Protein AF-A0A3B0X4I8-F1 (afdb_monomer_lite)

Foldseek 3Di:
DVLVVLVVVVVVVVVVLVDPDPDPDQFWKWFWKKFKFAPNDTQDIQRGKIWTDDPNVQWIKIWGPDDDVPKTKIKTFQGKFDDPDDRPPQDKDKDKDKKKWWWWAAPNDIDIFIDDPRDCRCVVRVVSVIDTPDIGMDMDIFIDGRQKMKTFMFMDIHPDGGQTFIFIWGFPDDDPQKTWIWACDTPPPPDGADAGCDPDRHRMGIIMTIIIGGDPDPPPCVVVCVVVVVVVVVVVVVVVPPD

pLDDT: mean 75.87, std 17.48, range [32.34, 95.12]

Radius of gyration: 22.5 Å; chains: 1; bounding box: 46×52×75 Å

Sequence (243 aa):
MKKILLKNIILAFVLISGIEMANALPVSEFTGRFEFYEQGELLFTDTKVAGVFDIDNGQGFFESSVDFQGASWRADIAEMIQWTGVSGSGAIEEKRFSWNTETWLVNNVQFECRVSFELDGCVAYRDSGGELLSSEQSSYSFSLSEGQFAGGVFIDWGEYTDIPVLSAMQIISLEGNILTVGSIDTDFDGIPGTALLDAPFLGATWSFDGQQDFSVVPVPGAVWLFISGFAGLMLTGLKRKQT

Secondary structure (DSSP, 8-state):
-HHHHHHHHHHHHHHHTT----S----EEEEEEEEEEETTEEEEEEEEEEEEEETTTTEEEEEESS-BTTB-EEEEEEEEEE--S-TTS---EEEEEEEEEEEEEETTEEEEEEE-SS--TTHHHHHTTPEEEEEEEEEEEEEE-TTEEEEEEEEEETTEEEEEEEEEEEEEEEETTEEEEEE-BSSSSSSSBEE--STTSTT-EEEEEEEEE-------HHHHHHHHHHHHHHHHHHHTT--

Organism: NCBI:txid652676

Structure (mmCIF, N/CA/C/O backbone):
data_AF-A0A3B0X4I8-F1
#
_entry.id   AF-A0A3B0X4I8-F1
#
loop_
_atom_site.group_PDB
_atom_site.id
_atom_site.type_symbol
_atom_site.label_atom_id
_atom_site.label_alt_id
_atom_site.label_comp_id
_atom_site.label_asym_id
_atom_site.label_entity_id
_atom_site.label_seq_id
_atom_site.pdbx_PDB_ins_code
_atom_site.Cartn_x
_atom_site.Cartn_y
_atom_site.Cartn_z
_atom_site.occupancy
_atom_site.B_iso_or_equiv
_atom_site.auth_seq_id
_atom_site.auth_comp_id
_atom_site.auth_asym_id
_atom_site.auth_atom_id
_atom_site.pdbx_PDB_model_num
ATOM 1 N N . MET A 1 1 ? -20.907 7.106 25.308 1.00 42.22 1 MET A N 1
ATOM 2 C CA . MET A 1 1 ? -20.789 5.630 25.330 1.00 42.22 1 MET A CA 1
ATOM 3 C C . MET A 1 1 ? -19.837 5.057 24.269 1.00 42.22 1 MET A C 1
ATOM 5 O O . MET A 1 1 ? -19.149 4.113 24.610 1.00 42.22 1 MET A O 1
ATOM 9 N N . LYS A 1 2 ? -19.674 5.641 23.063 1.00 38.78 2 LYS A N 1
ATOM 10 C CA . LYS A 1 2 ? -18.720 5.150 22.031 1.00 38.78 2 LYS A CA 1
ATOM 11 C C . LYS A 1 2 ? -17.226 5.116 22.437 1.00 38.78 2 LYS A C 1
ATOM 13 O O . LYS A 1 2 ? -16.525 4.186 22.069 1.00 38.78 2 LYS A O 1
ATOM 18 N N . LYS A 1 3 ? -16.742 6.068 23.250 1.00 34.94 3 LYS A N 1
ATOM 19 C CA . LYS A 1 3 ? -15.315 6.156 23.652 1.00 34.94 3 LYS A CA 1
ATOM 20 C C . LYS A 1 3 ? -14.803 4.997 24.526 1.00 34.94 3 LYS A C 1
ATOM 22 O O . LYS A 1 3 ? -13.604 4.761 24.568 1.00 34.94 3 LYS A O 1
ATOM 27 N N . ILE A 1 4 ? -15.688 4.297 25.240 1.00 33.91 4 ILE A N 1
ATOM 28 C CA . ILE A 1 4 ? -15.294 3.171 26.109 1.00 33.91 4 ILE A CA 1
ATOM 29 C C . ILE A 1 4 ? -15.077 1.900 25.275 1.00 33.91 4 ILE A C 1
ATOM 31 O O . ILE A 1 4 ? -14.214 1.096 25.610 1.00 33.91 4 ILE A O 1
ATOM 35 N N . LEU A 1 5 ? -15.803 1.757 24.159 1.00 37.31 5 LEU A N 1
ATOM 36 C CA . LEU A 1 5 ? -15.647 0.625 23.247 1.00 37.31 5 LEU A CA 1
ATOM 37 C C . LEU A 1 5 ? -14.266 0.656 22.572 1.00 37.31 5 LEU A C 1
ATOM 39 O O . LEU A 1 5 ? -13.543 -0.326 22.646 1.00 37.31 5 LEU A O 1
ATOM 43 N N . LEU A 1 6 ? -13.851 1.805 22.022 1.00 41.22 6 LEU A N 1
ATOM 44 C CA . LEU A 1 6 ? -12.578 1.944 21.294 1.00 41.22 6 LEU A CA 1
ATOM 45 C C . LEU A 1 6 ? -11.344 1.661 22.174 1.00 41.22 6 LEU A C 1
ATOM 47 O O . LEU A 1 6 ? -10.408 0.999 21.733 1.00 41.22 6 LEU A O 1
ATOM 51 N N . LYS A 1 7 ? -11.382 2.074 23.452 1.00 38.09 7 LYS A N 1
ATOM 52 C CA . LYS A 1 7 ? -10.325 1.764 24.431 1.00 38.09 7 LYS A CA 1
ATOM 53 C C . LYS A 1 7 ? -10.151 0.268 24.668 1.00 38.09 7 LYS A C 1
ATOM 55 O O . LYS A 1 7 ? -9.021 -0.183 24.784 1.00 38.09 7 LYS A O 1
ATOM 60 N N . ASN A 1 8 ? -11.242 -0.492 24.735 1.00 35.47 8 ASN A N 1
ATOM 61 C CA . ASN A 1 8 ? -11.168 -1.936 24.957 1.00 35.47 8 ASN A CA 1
ATOM 62 C C . ASN A 1 8 ? -10.760 -2.700 23.690 1.00 35.47 8 ASN A C 1
ATOM 64 O O . ASN A 1 8 ? -10.171 -3.765 23.811 1.00 35.47 8 ASN A O 1
ATOM 68 N N . ILE A 1 9 ? -11.027 -2.151 22.502 1.00 46.03 9 ILE A N 1
ATOM 69 C CA . ILE A 1 9 ? -10.667 -2.750 21.208 1.00 46.03 9 ILE A CA 1
ATOM 70 C C . ILE A 1 9 ? -9.157 -2.653 20.968 1.00 46.03 9 ILE A C 1
ATOM 72 O O . ILE A 1 9 ? -8.519 -3.657 20.670 1.00 46.03 9 ILE A O 1
ATOM 76 N N . ILE A 1 10 ? -8.569 -1.474 21.194 1.00 43.28 10 ILE A N 1
ATOM 77 C CA . ILE A 1 10 ? -7.117 -1.274 21.069 1.00 43.28 10 ILE A CA 1
ATOM 78 C C . ILE A 1 10 ? -6.376 -2.004 22.199 1.00 43.28 10 ILE A C 1
ATOM 80 O O . ILE A 1 10 ? -5.351 -2.630 21.958 1.00 43.28 10 ILE A O 1
ATOM 84 N N . LEU A 1 11 ? -6.915 -2.000 23.427 1.00 35.00 11 LEU A N 1
ATOM 85 C CA . LEU A 1 11 ? -6.321 -2.757 24.533 1.00 35.00 11 LEU A CA 1
ATOM 86 C C . LEU A 1 11 ? -6.410 -4.274 24.303 1.00 35.00 11 LEU A C 1
ATOM 88 O O . LEU A 1 11 ? -5.499 -4.979 24.711 1.00 35.00 11 LEU A O 1
ATOM 92 N N . ALA A 1 12 ? -7.455 -4.777 23.636 1.00 40.12 12 ALA A N 1
ATOM 93 C CA . ALA A 1 12 ? -7.540 -6.177 23.223 1.00 40.12 12 ALA A CA 1
ATOM 94 C C . ALA A 1 12 ? -6.511 -6.511 22.134 1.00 40.12 12 ALA A C 1
ATOM 96 O O . ALA A 1 12 ? -5.841 -7.527 22.256 1.00 40.12 12 ALA A O 1
ATOM 97 N N . PHE A 1 13 ? -6.309 -5.633 21.147 1.00 42.47 13 PHE A N 1
ATOM 98 C CA . PHE A 1 13 ? -5.244 -5.778 20.145 1.00 42.47 13 PHE A CA 1
ATOM 99 C C . PHE A 1 13 ? -3.844 -5.829 20.785 1.00 42.47 13 PHE A C 1
ATOM 101 O O . PHE A 1 13 ? -3.053 -6.710 20.472 1.00 42.47 13 PHE A O 1
ATOM 108 N N . VAL A 1 14 ? -3.569 -4.954 21.760 1.00 39.09 14 VAL A N 1
ATOM 109 C CA . VAL A 1 14 ? -2.295 -4.931 22.511 1.00 39.09 14 VAL A CA 1
ATOM 110 C C . VAL A 1 14 ? -2.171 -6.096 23.511 1.00 39.09 14 VAL A C 1
ATOM 112 O O . VAL A 1 14 ? -1.068 -6.493 23.872 1.00 39.09 14 VAL A O 1
ATOM 115 N N . LEU A 1 15 ? -3.284 -6.658 23.993 1.00 32.72 15 LEU A N 1
ATOM 116 C CA . LEU A 1 15 ? -3.272 -7.820 24.891 1.00 32.72 15 LEU A CA 1
ATOM 117 C C . LEU A 1 15 ? -3.127 -9.148 24.139 1.00 32.72 15 LEU A C 1
ATOM 119 O O . LEU A 1 15 ? -2.598 -10.093 24.721 1.00 32.72 15 LEU A O 1
ATOM 123 N N . ILE A 1 16 ? -3.571 -9.231 22.882 1.00 40.88 16 ILE A N 1
ATOM 124 C CA . ILE A 1 16 ? -3.397 -10.421 22.038 1.00 40.88 16 ILE A CA 1
ATOM 125 C C . ILE A 1 16 ? -1.925 -10.570 21.628 1.00 40.88 16 ILE A C 1
ATOM 127 O O . ILE A 1 16 ? -1.384 -11.664 21.764 1.00 40.88 16 ILE A O 1
ATOM 131 N N . SER A 1 17 ? -1.240 -9.470 21.299 1.00 39.19 17 SER A N 1
ATOM 132 C CA . SER A 1 17 ? 0.200 -9.472 20.991 1.00 39.19 17 SER A CA 1
ATOM 133 C C . SER A 1 17 ? 1.111 -9.746 22.202 1.00 39.19 17 SER A C 1
ATOM 135 O O . SER A 1 17 ? 2.309 -9.973 22.054 1.00 39.19 17 SER A O 1
ATOM 137 N N . GLY A 1 18 ? 0.561 -9.753 23.425 1.00 32.34 18 GLY A N 1
ATOM 138 C CA . GLY A 1 18 ? 1.301 -9.985 24.672 1.00 32.34 18 GLY A CA 1
ATOM 139 C C . GLY A 1 18 ? 1.301 -11.429 25.186 1.00 32.34 18 GLY A C 1
ATOM 140 O O . GLY A 1 18 ? 1.894 -11.696 26.234 1.00 32.34 18 GLY A O 1
ATOM 141 N N . ILE A 1 19 ? 0.626 -12.363 24.509 1.00 40.66 19 ILE A N 1
ATOM 142 C CA . ILE A 1 19 ? 0.589 -13.774 24.912 1.00 40.66 19 ILE A CA 1
ATOM 143 C C . ILE A 1 19 ? 1.473 -14.565 23.949 1.00 40.66 19 ILE A C 1
ATOM 145 O O . ILE A 1 19 ? 0.996 -15.133 22.972 1.00 40.66 19 ILE A O 1
ATOM 149 N N . GLU A 1 20 ? 2.770 -14.637 24.260 1.00 38.00 20 GLU A N 1
ATOM 150 C CA . GLU A 1 20 ? 3.694 -15.611 23.668 1.00 38.00 20 GLU A CA 1
ATOM 151 C C . GLU A 1 20 ? 3.226 -17.034 24.019 1.00 38.00 20 GLU A C 1
ATOM 153 O O . GLU A 1 20 ? 3.674 -17.672 24.973 1.00 38.00 20 GLU A O 1
ATOM 158 N N . MET A 1 21 ? 2.272 -17.551 23.257 1.00 37.84 21 MET A N 1
ATOM 159 C CA . MET A 1 21 ? 1.953 -18.963 23.232 1.00 37.84 21 MET A CA 1
ATOM 160 C C . MET A 1 21 ? 2.054 -19.434 21.797 1.00 37.84 21 MET A C 1
ATOM 162 O O . MET A 1 21 ? 1.204 -19.118 20.975 1.00 37.84 21 MET A O 1
ATOM 166 N N . ALA A 1 22 ? 3.094 -20.227 21.537 1.00 37.19 22 ALA A N 1
ATOM 167 C CA . ALA A 1 22 ? 3.291 -20.988 20.315 1.00 37.19 22 ALA A CA 1
ATOM 168 C C . ALA A 1 22 ? 2.045 -21.835 20.000 1.00 37.19 22 ALA A C 1
ATOM 170 O O . ALA A 1 22 ? 1.903 -22.968 20.453 1.00 37.19 22 ALA A O 1
ATOM 171 N N . ASN A 1 23 ? 1.126 -21.257 19.243 1.00 39.44 23 ASN A N 1
ATOM 172 C CA . ASN A 1 23 ? 0.012 -21.892 18.565 1.00 39.44 23 ASN A CA 1
ATOM 173 C C . ASN A 1 23 ? -0.081 -21.188 17.215 1.00 39.44 23 ASN A C 1
ATOM 175 O O . ASN A 1 23 ? 0.196 -19.993 17.144 1.00 39.44 23 ASN A O 1
ATOM 179 N N . ALA A 1 24 ? -0.406 -21.935 16.159 1.00 40.78 24 ALA A N 1
ATOM 180 C CA . ALA A 1 24 ? -0.595 -21.384 14.822 1.00 40.78 24 ALA A CA 1
ATOM 181 C C . ALA A 1 24 ? -1.397 -20.080 14.916 1.00 40.78 24 ALA A C 1
ATOM 183 O O . ALA A 1 24 ? -2.508 -20.088 15.455 1.00 40.78 24 ALA A O 1
ATOM 184 N N . LEU A 1 25 ? -0.775 -18.979 14.482 1.00 45.31 25 LEU A N 1
ATOM 185 C CA . LEU A 1 25 ? -1.384 -17.657 14.512 1.00 45.31 25 LEU A CA 1
ATOM 186 C C . LEU A 1 25 ? -2.735 -17.757 13.796 1.00 45.31 25 LEU A C 1
ATOM 188 O O . LEU A 1 25 ? -2.813 -18.439 12.766 1.00 45.31 25 LEU A O 1
ATOM 192 N N . PRO A 1 26 ? -3.816 -17.179 14.347 1.00 51.41 26 PRO A N 1
ATOM 193 C CA . PRO A 1 26 ? -5.092 -17.169 13.658 1.00 51.41 26 PRO A CA 1
ATOM 194 C C . PRO A 1 26 ? -4.888 -16.421 12.342 1.00 51.41 26 PRO A C 1
ATOM 196 O O . PRO A 1 26 ? -4.774 -15.200 12.321 1.00 51.41 26 PRO A O 1
ATOM 199 N N . VAL A 1 27 ? -4.811 -17.176 11.246 1.00 54.03 27 VAL A N 1
ATOM 200 C CA . VAL A 1 27 ? -4.908 -16.651 9.887 1.00 54.03 27 VAL A CA 1
ATOM 201 C C . VAL A 1 27 ? -6.280 -16.000 9.820 1.00 54.03 27 VAL A C 1
ATOM 203 O O . VAL A 1 27 ? -7.306 -16.679 9.784 1.00 54.03 27 VAL A O 1
ATOM 206 N N . SER A 1 28 ? -6.295 -14.681 9.951 1.00 63.25 28 SER A N 1
ATOM 207 C CA . SER A 1 28 ? -7.517 -13.904 9.863 1.00 63.25 28 SER A CA 1
ATOM 208 C C . SER A 1 28 ? -7.794 -13.660 8.388 1.00 63.25 28 SER A C 1
ATOM 210 O O . SER A 1 28 ? -6.972 -13.076 7.680 1.00 63.25 28 SER A O 1
ATOM 212 N N . GLU A 1 29 ? -8.918 -14.188 7.913 1.00 70.19 29 GLU A N 1
ATOM 213 C CA . GLU A 1 29 ? -9.369 -13.918 6.557 1.00 70.19 29 GLU A CA 1
ATOM 214 C C . GLU A 1 29 ? -9.907 -12.492 6.524 1.00 70.19 29 GLU A C 1
ATOM 216 O O . GLU A 1 29 ? -10.826 -12.117 7.264 1.00 70.19 29 GLU A O 1
ATOM 221 N N . PHE A 1 30 ? -9.293 -11.685 5.671 1.00 74.44 30 PHE A N 1
ATOM 222 C CA . PHE A 1 30 ? -9.795 -10.373 5.337 1.00 74.44 30 PHE A CA 1
ATOM 223 C C . PHE A 1 30 ? -10.653 -10.490 4.081 1.00 74.44 30 PHE A C 1
ATOM 225 O O . PHE A 1 30 ? -10.233 -11.108 3.106 1.00 74.44 30 PHE A O 1
ATOM 232 N N . THR A 1 31 ? -11.835 -9.875 4.081 1.00 82.56 31 THR A N 1
ATOM 233 C CA . THR A 1 31 ? -12.655 -9.710 2.875 1.00 82.56 31 THR A CA 1
ATOM 234 C C . THR A 1 31 ? -12.984 -8.244 2.672 1.00 82.56 31 THR A C 1
ATOM 236 O O . THR A 1 31 ? -13.356 -7.545 3.614 1.00 82.56 31 THR A O 1
ATOM 239 N N . GLY A 1 32 ? -12.823 -7.755 1.449 1.00 83.75 32 GLY A N 1
ATOM 240 C CA . GLY A 1 32 ? -12.896 -6.327 1.191 1.00 83.75 32 GLY A CA 1
ATOM 241 C C . GLY A 1 32 ? -13.439 -5.949 -0.171 1.00 83.75 32 GLY A C 1
ATOM 242 O O . GLY A 1 32 ? -13.617 -6.768 -1.078 1.00 83.75 32 GLY A O 1
ATOM 243 N N . ARG A 1 33 ? -13.689 -4.649 -0.274 1.00 84.81 33 ARG A N 1
ATOM 244 C CA . ARG A 1 33 ? -13.907 -3.918 -1.504 1.00 84.81 33 ARG A CA 1
ATOM 245 C C . ARG A 1 33 ? -12.676 -3.061 -1.763 1.00 84.81 33 ARG A C 1
ATOM 247 O O . ARG A 1 33 ? -12.258 -2.287 -0.907 1.00 84.81 33 ARG A O 1
ATOM 254 N N . PHE A 1 34 ? -12.136 -3.198 -2.955 1.00 85.25 34 PHE A N 1
ATOM 255 C CA . PHE A 1 34 ? -11.069 -2.370 -3.474 1.00 85.25 34 PHE A CA 1
ATOM 256 C C . PHE A 1 34 ? -11.633 -1.443 -4.550 1.00 85.25 34 PHE A C 1
ATOM 258 O O . PHE A 1 34 ? -12.443 -1.871 -5.372 1.00 85.25 34 PHE A O 1
ATOM 265 N N . GLU A 1 35 ? -11.215 -0.182 -4.542 1.00 87.56 35 GLU A N 1
ATOM 266 C CA . GLU A 1 35 ? -11.603 0.824 -5.523 1.00 87.56 35 GLU A CA 1
ATOM 267 C C . GLU A 1 35 ? -10.374 1.543 -6.080 1.00 87.56 35 GLU A C 1
ATOM 269 O O . GLU A 1 35 ? -9.480 1.952 -5.336 1.00 87.56 35 GLU A O 1
ATOM 274 N N . PHE A 1 36 ? -10.360 1.715 -7.403 1.00 87.06 36 PHE A N 1
ATOM 275 C CA . PHE A 1 36 ? -9.335 2.465 -8.121 1.00 87.06 36 PHE A CA 1
ATOM 276 C C . PHE A 1 36 ? -9.953 3.723 -8.717 1.00 87.06 36 PHE A C 1
ATOM 278 O O . PHE A 1 36 ? -10.906 3.640 -9.504 1.00 87.06 36 PHE A O 1
ATOM 285 N N . TYR A 1 37 ? -9.381 4.868 -8.372 1.00 88.38 37 TYR A N 1
ATOM 286 C CA . TYR A 1 37 ? -9.793 6.161 -8.894 1.00 88.38 37 TYR A CA 1
ATOM 287 C C . TYR A 1 37 ? -8.700 6.738 -9.784 1.00 88.38 37 TYR A C 1
ATOM 289 O O . TYR A 1 37 ? -7.531 6.706 -9.422 1.00 88.38 37 TYR A O 1
ATOM 297 N N . GLU A 1 38 ? -9.070 7.330 -10.911 1.00 88.81 38 GLU A N 1
ATOM 298 C CA . GLU A 1 38 ? -8.156 8.114 -11.743 1.00 88.81 38 GLU A CA 1
ATOM 299 C C . GLU A 1 38 ? -8.816 9.459 -12.038 1.00 88.81 38 GLU A C 1
ATOM 301 O O . GLU A 1 38 ? -9.978 9.512 -12.438 1.00 88.81 38 GLU A O 1
ATOM 306 N N . GLN A 1 39 ? -8.099 10.561 -11.796 1.00 87.94 39 GLN A N 1
ATOM 307 C CA . GLN A 1 39 ? -8.617 11.923 -12.009 1.00 87.94 39 GLN A CA 1
ATOM 308 C C . GLN A 1 39 ? -9.952 12.208 -11.286 1.00 87.94 39 GLN A C 1
ATOM 310 O O . GLN A 1 39 ? -10.771 12.995 -11.759 1.00 87.94 39 GLN A O 1
ATOM 315 N N . GLY A 1 40 ? -10.175 11.578 -10.129 1.00 84.88 40 GLY A N 1
ATOM 316 C CA . GLY A 1 40 ? -11.407 11.735 -9.353 1.00 84.88 40 GLY A CA 1
ATOM 317 C C . GLY A 1 40 ? -12.579 10.863 -9.796 1.00 84.88 40 GLY A C 1
ATOM 318 O O . GLY A 1 40 ? -13.630 10.902 -9.158 1.00 84.88 40 GLY A O 1
ATOM 319 N N . GLU A 1 41 ? -12.422 10.056 -10.844 1.00 88.81 41 GLU A N 1
ATOM 320 C CA . GLU A 1 41 ? -13.452 9.129 -11.299 1.00 88.81 41 GLU A CA 1
ATOM 321 C C . GLU A 1 41 ? -13.146 7.704 -10.838 1.00 88.81 41 GLU A C 1
ATOM 323 O O . GLU A 1 41 ? -12.031 7.209 -10.992 1.00 88.81 41 GLU A O 1
ATOM 328 N N . LEU A 1 42 ? -14.158 7.031 -10.283 1.00 88.19 42 LEU A N 1
ATOM 329 C CA . LEU A 1 42 ? -14.084 5.609 -9.964 1.00 88.19 42 LEU A CA 1
ATOM 330 C C . LEU A 1 42 ? -14.017 4.814 -11.270 1.00 88.19 42 LEU A C 1
ATOM 332 O O . LEU A 1 42 ? -15.017 4.701 -11.983 1.00 88.19 42 LEU A O 1
ATOM 336 N N . LEU A 1 43 ? -12.855 4.240 -11.570 1.00 86.00 43 LEU A N 1
ATOM 337 C CA . LEU A 1 43 ? -12.666 3.421 -12.765 1.00 86.00 43 LEU A CA 1
ATOM 338 C C . LEU A 1 43 ? -12.944 1.944 -12.508 1.00 86.00 43 LEU A C 1
ATOM 340 O O . LEU A 1 43 ? -13.359 1.222 -13.416 1.00 86.00 43 LEU A O 1
ATOM 344 N N . PHE A 1 44 ? -12.696 1.484 -11.282 1.00 84.19 44 PHE A N 1
ATOM 345 C CA . PHE A 1 44 ? -12.766 0.072 -10.944 1.00 84.19 44 PHE A CA 1
ATOM 346 C C . PHE A 1 44 ? -13.230 -0.170 -9.525 1.00 84.19 44 PHE A C 1
ATOM 348 O O . PHE A 1 44 ? -12.875 0.560 -8.602 1.00 84.19 44 PHE A O 1
ATOM 355 N N . THR A 1 45 ? -13.929 -1.285 -9.356 1.00 85.19 45 THR A N 1
ATOM 356 C CA . THR A 1 45 ? -14.224 -1.841 -8.048 1.00 85.19 45 THR A CA 1
ATOM 357 C C . THR A 1 45 ? -14.052 -3.352 -8.091 1.00 85.19 45 THR A C 1
ATOM 359 O O . THR A 1 45 ? -14.752 -4.027 -8.849 1.00 85.19 45 THR A O 1
ATOM 362 N N . ASP A 1 46 ? -13.186 -3.889 -7.236 1.00 82.56 46 ASP A N 1
ATOM 363 C CA . ASP A 1 46 ? -13.179 -5.309 -6.901 1.00 82.56 46 ASP A CA 1
ATOM 364 C C . ASP A 1 46 ? -13.947 -5.504 -5.594 1.00 82.56 46 ASP A C 1
ATOM 366 O O . ASP A 1 46 ? -13.651 -4.882 -4.582 1.00 82.56 46 ASP A O 1
ATOM 370 N N . THR A 1 47 ? -14.961 -6.361 -5.606 1.00 81.94 47 THR A N 1
ATOM 371 C 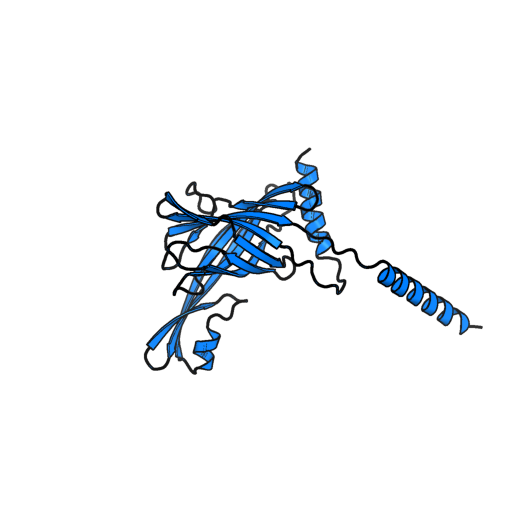CA . THR A 1 47 ? -15.789 -6.659 -4.420 1.00 81.94 47 THR A CA 1
ATOM 372 C C . THR A 1 47 ? -15.437 -7.997 -3.779 1.00 81.94 47 THR A C 1
ATOM 374 O O . THR A 1 47 ? -16.130 -8.451 -2.870 1.00 81.94 47 THR A O 1
ATOM 377 N N . LYS A 1 48 ? -14.400 -8.662 -4.289 1.00 79.06 48 LYS A N 1
ATOM 378 C CA . LYS A 1 48 ? -13.973 -9.995 -3.882 1.00 79.06 48 LYS A CA 1
ATOM 379 C C . LYS A 1 48 ? -12.467 -10.023 -3.651 1.00 79.06 48 LYS A C 1
ATOM 381 O O . LYS A 1 48 ? -11.779 -10.925 -4.136 1.00 79.06 48 LYS A O 1
ATOM 386 N N . VAL A 1 49 ? -11.985 -9.036 -2.906 1.00 80.44 49 VAL A N 1
ATOM 387 C CA . VAL A 1 49 ? -10.624 -9.055 -2.384 1.00 80.44 49 VAL A CA 1
ATOM 388 C C . VAL A 1 49 ? -10.622 -9.926 -1.147 1.00 80.44 49 VAL A C 1
ATOM 390 O O . VAL A 1 49 ? -11.398 -9.682 -0.219 1.00 80.44 49 VAL A O 1
ATOM 393 N N . ALA A 1 50 ? -9.771 -10.942 -1.151 1.00 81.25 50 ALA A N 1
ATOM 394 C CA . ALA A 1 50 ? -9.506 -11.767 0.010 1.00 81.25 50 ALA A CA 1
ATOM 395 C C . ALA A 1 50 ? -8.033 -11.630 0.386 1.00 81.25 50 ALA A C 1
ATOM 397 O O . ALA A 1 50 ? -7.184 -11.400 -0.468 1.00 81.25 50 ALA A O 1
ATOM 398 N N . GLY A 1 51 ? -7.710 -11.759 1.660 1.00 77.69 51 GLY A N 1
ATOM 399 C CA . GLY A 1 51 ? -6.324 -11.676 2.087 1.00 77.69 51 GLY A CA 1
ATOM 400 C C . GLY A 1 51 ? -6.087 -12.371 3.403 1.00 77.69 51 GLY A C 1
ATOM 401 O O . GLY A 1 51 ? -7.020 -12.663 4.156 1.00 77.69 51 GLY A O 1
ATOM 402 N N . VAL A 1 52 ? -4.813 -12.614 3.666 1.00 75.31 52 VAL A N 1
ATOM 403 C CA . VAL A 1 52 ? -4.334 -13.042 4.970 1.00 75.31 52 VAL A CA 1
ATOM 404 C C . VAL A 1 52 ? -3.532 -11.908 5.555 1.00 75.31 52 VAL A C 1
ATOM 406 O O . VAL A 1 52 ? -2.645 -11.363 4.899 1.00 75.31 52 VAL A O 1
ATOM 409 N N . PHE A 1 53 ? -3.823 -11.597 6.810 1.00 71.69 53 PHE A N 1
ATOM 410 C CA . PHE A 1 53 ? -3.121 -10.551 7.518 1.00 71.69 53 PHE A CA 1
ATOM 411 C C . PHE A 1 53 ? -2.620 -11.026 8.884 1.00 71.69 53 PHE A C 1
ATOM 413 O O . PHE A 1 53 ? -3.381 -11.578 9.685 1.00 71.69 53 PHE A O 1
ATOM 420 N N . ASP A 1 54 ? -1.330 -10.799 9.125 1.00 70.50 54 ASP A N 1
ATOM 421 C CA . ASP A 1 54 ? -0.625 -11.028 10.378 1.00 70.50 54 ASP A CA 1
ATOM 422 C C . ASP A 1 54 ? -0.199 -9.677 10.963 1.00 70.50 54 ASP A C 1
ATOM 424 O O . ASP A 1 54 ? 0.827 -9.094 10.610 1.00 70.50 54 ASP A O 1
ATOM 428 N N . ILE A 1 55 ? -1.035 -9.167 11.866 1.00 65.00 55 ILE A N 1
ATOM 429 C CA . ILE A 1 55 ? -0.824 -7.884 12.546 1.00 65.00 55 ILE A CA 1
ATOM 430 C C . ILE A 1 55 ? 0.446 -7.907 13.394 1.00 65.00 55 ILE A C 1
ATOM 432 O O . ILE A 1 55 ? 1.120 -6.884 13.501 1.00 65.00 55 ILE A O 1
ATOM 436 N N . ASP A 1 56 ? 0.747 -9.050 14.015 1.00 64.19 56 ASP A N 1
ATOM 437 C CA . ASP A 1 56 ? 1.830 -9.164 14.987 1.00 64.19 56 ASP A CA 1
ATOM 438 C C . ASP A 1 56 ? 3.188 -9.089 14.289 1.00 64.19 56 ASP A C 1
ATOM 440 O O . ASP A 1 56 ? 4.104 -8.431 14.783 1.00 64.19 56 ASP A O 1
ATOM 444 N N . ASN A 1 57 ? 3.293 -9.719 13.117 1.00 65.69 57 ASN A N 1
ATOM 445 C CA . ASN A 1 57 ? 4.500 -9.681 12.297 1.00 65.69 57 ASN A CA 1
ATOM 446 C C . ASN A 1 57 ? 4.495 -8.549 11.259 1.00 65.69 57 ASN A C 1
ATOM 448 O O . ASN A 1 57 ? 5.496 -8.367 10.579 1.00 65.69 57 ASN A O 1
ATOM 452 N N . GLY A 1 58 ? 3.401 -7.790 11.132 1.00 67.62 58 GLY A N 1
ATOM 453 C CA . GLY A 1 58 ? 3.283 -6.688 10.172 1.00 67.62 58 GLY A CA 1
ATOM 454 C C . GLY A 1 58 ? 3.262 -7.137 8.708 1.00 67.62 58 GLY A C 1
ATOM 455 O O . GLY A 1 58 ? 3.531 -6.329 7.825 1.00 67.62 58 GLY A O 1
ATOM 456 N N . GLN A 1 59 ? 2.936 -8.406 8.460 1.00 72.12 59 GLN A N 1
ATOM 457 C CA . GLN A 1 59 ? 3.029 -9.058 7.157 1.00 72.12 59 GLN A CA 1
ATOM 458 C C . GLN A 1 59 ? 1.675 -9.603 6.712 1.00 72.12 59 GLN A C 1
ATOM 460 O O . GLN A 1 59 ? 0.737 -9.774 7.491 1.00 72.12 59 GLN A O 1
ATOM 465 N N . GLY A 1 60 ? 1.566 -9.906 5.428 1.00 74.75 60 GLY A N 1
ATOM 466 C CA . GLY A 1 60 ? 0.370 -10.495 4.851 1.00 74.75 60 GLY A CA 1
ATOM 467 C C . GLY A 1 60 ? 0.309 -10.251 3.359 1.00 74.75 60 GLY A C 1
ATOM 468 O O . GLY A 1 60 ? 1.257 -9.756 2.753 1.00 74.75 60 GLY A O 1
ATOM 469 N N . PHE A 1 61 ? -0.818 -10.603 2.767 1.00 76.69 61 PHE A N 1
ATOM 470 C CA . PHE A 1 61 ? -1.066 -10.363 1.359 1.00 76.69 61 PHE A CA 1
ATOM 471 C C . PHE A 1 61 ? -2.563 -10.228 1.101 1.00 76.69 61 PHE A C 1
ATOM 473 O O . PHE A 1 61 ? -3.397 -10.792 1.816 1.00 76.69 61 PHE A O 1
ATOM 480 N N . PHE A 1 62 ? -2.885 -9.506 0.038 1.00 78.44 62 PHE A N 1
ATOM 481 C CA . PHE A 1 62 ? -4.207 -9.444 -0.555 1.00 78.44 62 PHE A CA 1
ATOM 482 C C . PHE A 1 62 ? -4.149 -10.039 -1.956 1.00 78.44 62 PHE A C 1
ATOM 484 O O . PHE A 1 62 ? -3.233 -9.775 -2.735 1.00 78.44 62 PHE A O 1
ATOM 491 N N . GLU A 1 63 ? -5.157 -10.830 -2.282 1.00 75.81 63 GLU A N 1
ATOM 492 C CA . GLU A 1 63 ? -5.364 -11.403 -3.598 1.00 75.81 63 GLU A CA 1
ATOM 493 C C . GLU A 1 63 ? -6.771 -11.062 -4.086 1.00 75.81 63 GLU A C 1
ATOM 495 O O . GLU A 1 63 ? -7.774 -11.119 -3.363 1.00 75.81 63 GLU A O 1
ATOM 500 N N . SER A 1 64 ? -6.833 -10.694 -5.356 1.00 69.62 64 SER A N 1
ATOM 501 C CA . SER A 1 64 ? -8.072 -10.470 -6.079 1.00 69.62 64 SER A CA 1
ATOM 502 C C . SER A 1 64 ? -8.559 -11.758 -6.737 1.00 69.62 64 SER A C 1
ATOM 504 O O . SER A 1 64 ? -7.768 -12.585 -7.189 1.00 69.62 64 SER A O 1
ATOM 506 N N . SER A 1 65 ? -9.883 -11.920 -6.832 1.00 58.62 65 SER A N 1
ATOM 507 C CA . SER A 1 65 ? -10.491 -13.004 -7.618 1.00 58.62 65 SER A CA 1
ATOM 508 C C . SER A 1 65 ? -10.952 -12.583 -9.019 1.00 58.62 65 SER A C 1
ATOM 510 O O . SER A 1 65 ? -11.444 -13.441 -9.759 1.00 58.62 65 SER A O 1
ATOM 512 N N . VAL A 1 66 ? -10.848 -11.297 -9.390 1.00 58.72 66 VAL A N 1
ATOM 513 C CA . VAL A 1 66 ? -11.258 -10.785 -10.710 1.00 58.72 66 VAL A CA 1
ATOM 514 C C . VAL A 1 66 ? -10.612 -9.445 -11.082 1.00 58.72 66 VAL A C 1
ATOM 516 O O . VAL A 1 66 ? -10.605 -8.481 -10.325 1.00 58.72 66 VAL A O 1
ATOM 519 N N . ASP A 1 67 ? -10.195 -9.398 -12.339 1.00 55.84 67 ASP A N 1
ATOM 520 C CA . ASP A 1 67 ? -9.336 -8.398 -12.956 1.00 55.84 67 ASP A CA 1
ATOM 521 C C . A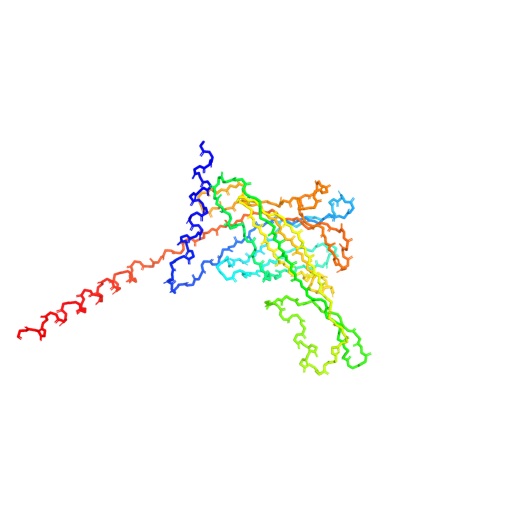SP A 1 67 ? -10.002 -7.057 -13.320 1.00 55.84 67 ASP A C 1
ATOM 523 O O . ASP A 1 67 ? -11.050 -7.020 -13.976 1.00 55.84 67 ASP A O 1
ATOM 527 N N . PHE A 1 68 ? -9.307 -5.943 -13.071 1.00 54.97 68 PHE A N 1
ATOM 528 C CA . PHE A 1 68 ? -9.491 -4.723 -13.865 1.00 54.97 68 PHE A CA 1
ATOM 529 C C . PHE A 1 68 ? -8.829 -4.911 -15.229 1.00 54.97 68 PHE A C 1
ATOM 531 O O . PHE A 1 68 ? -7.674 -5.318 -15.317 1.00 54.97 68 PHE A O 1
ATOM 538 N N . GLN A 1 69 ? -9.552 -4.611 -16.310 1.00 62.81 69 GLN A N 1
ATOM 539 C CA . GLN A 1 69 ? -9.061 -4.748 -17.692 1.00 62.81 69 GLN A CA 1
ATOM 540 C C . GLN A 1 69 ? -8.525 -6.147 -18.081 1.00 62.81 69 GLN A C 1
ATOM 542 O O . GLN A 1 69 ? -7.874 -6.282 -19.114 1.00 62.81 69 GLN A O 1
ATOM 547 N N . GLY A 1 70 ? -8.831 -7.203 -17.320 1.00 64.88 70 GLY A N 1
ATOM 548 C CA . GLY A 1 70 ? -8.326 -8.554 -17.601 1.00 64.88 70 GLY A CA 1
ATOM 549 C C . GLY A 1 70 ? -6.885 -8.815 -17.137 1.00 64.88 70 GLY A C 1
ATOM 550 O O . GLY A 1 70 ? -6.253 -9.723 -17.675 1.00 64.88 70 GLY A O 1
ATOM 551 N N . ALA A 1 71 ? -6.366 -8.021 -16.190 1.00 67.38 71 ALA A N 1
ATOM 552 C CA . ALA A 1 71 ? -5.177 -8.346 -15.407 1.00 67.38 71 ALA A CA 1
ATOM 553 C C . ALA A 1 71 ? -5.502 -8.620 -13.926 1.00 67.38 71 ALA A C 1
ATOM 555 O O . ALA A 1 71 ? -6.147 -7.804 -13.259 1.00 67.38 71 ALA A O 1
ATOM 556 N N . SER A 1 72 ? -5.024 -9.756 -13.416 1.00 74.50 72 SER A N 1
ATOM 557 C CA . SER A 1 72 ? -5.086 -10.086 -11.992 1.00 74.50 72 SER A CA 1
ATOM 558 C C . SER A 1 72 ? -4.101 -9.226 -11.233 1.00 74.50 72 SER A C 1
ATOM 560 O O . SER A 1 72 ? -3.007 -8.959 -11.742 1.00 74.50 72 SER A O 1
ATOM 562 N N . TRP A 1 73 ? -4.462 -8.851 -10.011 1.00 81.75 73 TRP A N 1
ATOM 563 C CA . TRP A 1 73 ? -3.534 -8.195 -9.109 1.00 81.75 73 TRP A CA 1
ATOM 564 C C . TRP A 1 73 ? -3.353 -8.984 -7.819 1.00 81.75 73 TRP A C 1
ATOM 566 O O . TRP A 1 73 ? -4.274 -9.633 -7.311 1.00 81.75 73 TRP A O 1
ATOM 576 N N . ARG A 1 74 ? -2.133 -8.914 -7.305 1.00 83.25 74 ARG A N 1
ATOM 577 C CA . ARG A 1 74 ? -1.746 -9.414 -5.991 1.00 83.25 74 ARG A CA 1
ATOM 578 C C . ARG A 1 74 ? -1.017 -8.294 -5.282 1.00 83.25 74 ARG A C 1
ATOM 580 O O . ARG A 1 74 ? -0.323 -7.519 -5.926 1.00 83.25 74 ARG A O 1
ATOM 587 N N . ALA A 1 75 ? -1.199 -8.189 -3.978 1.00 83.38 75 ALA A N 1
ATOM 588 C CA . ALA A 1 75 ? -0.520 -7.175 -3.206 1.00 83.38 75 ALA A CA 1
ATOM 589 C C . ALA A 1 75 ? 0.101 -7.789 -1.956 1.00 83.38 75 ALA A C 1
ATOM 591 O O . ALA A 1 75 ? -0.599 -8.401 -1.150 1.00 83.38 75 ALA A O 1
ATOM 592 N N . ASP A 1 76 ? 1.408 -7.628 -1.801 1.00 82.62 76 ASP A N 1
ATOM 593 C CA . ASP A 1 76 ? 2.144 -8.088 -0.632 1.00 82.62 76 ASP A CA 1
ATOM 594 C C . ASP A 1 76 ? 2.270 -6.932 0.369 1.00 82.62 76 ASP A C 1
ATOM 596 O O . ASP A 1 76 ? 2.654 -5.811 0.022 1.00 82.62 76 ASP A O 1
ATOM 600 N N . ILE A 1 77 ? 1.911 -7.186 1.626 1.00 81.19 77 ILE A N 1
ATOM 601 C CA . ILE A 1 77 ? 2.026 -6.197 2.699 1.00 81.19 77 ILE A CA 1
ATOM 602 C C . ILE A 1 77 ? 3.487 -6.163 3.137 1.00 81.19 77 ILE A C 1
ATOM 604 O O . ILE A 1 77 ? 4.004 -7.148 3.662 1.00 81.19 77 ILE A O 1
ATOM 608 N N . ALA A 1 78 ? 4.137 -5.023 2.920 1.00 82.44 78 ALA A N 1
ATOM 609 C CA . ALA A 1 78 ? 5.516 -4.789 3.327 1.00 82.44 78 ALA A CA 1
ATOM 610 C C . ALA A 1 78 ? 5.642 -4.317 4.772 1.00 82.44 78 ALA A C 1
ATOM 612 O O . ALA A 1 78 ? 6.633 -4.623 5.421 1.00 82.44 78 ALA A O 1
ATOM 613 N N . GLU A 1 79 ? 4.702 -3.501 5.245 1.00 84.44 79 GLU A N 1
ATOM 614 C CA . GLU A 1 79 ? 4.764 -2.952 6.597 1.00 84.44 79 GLU A CA 1
ATOM 615 C C . GLU A 1 79 ? 3.378 -2.533 7.074 1.00 84.44 79 GLU A C 1
ATOM 617 O O . GLU A 1 79 ? 2.574 -1.988 6.314 1.00 84.44 79 GLU A O 1
ATOM 622 N N . MET A 1 80 ? 3.133 -2.696 8.372 1.00 82.94 80 MET A N 1
ATOM 623 C CA . MET A 1 80 ? 1.971 -2.134 9.047 1.00 82.94 80 MET A CA 1
ATOM 624 C C . MET A 1 80 ? 2.358 -0.987 9.962 1.00 82.94 80 MET A C 1
ATOM 626 O O . MET A 1 80 ? 3.167 -1.117 10.877 1.00 82.94 80 MET A O 1
ATOM 630 N N . ILE A 1 81 ? 1.693 0.140 9.758 1.00 86.25 81 ILE A N 1
ATOM 631 C CA . ILE A 1 81 ? 1.992 1.394 10.422 1.00 86.25 81 ILE A CA 1
ATOM 632 C C . ILE A 1 81 ? 0.786 1.785 11.268 1.00 86.25 81 ILE A C 1
ATOM 634 O O . ILE A 1 81 ? -0.247 2.218 10.765 1.00 86.25 81 ILE A O 1
ATOM 638 N N . GLN A 1 82 ? 0.909 1.643 12.582 1.00 85.06 82 GLN A N 1
ATOM 639 C CA . GLN A 1 82 ? -0.164 1.949 13.529 1.00 85.06 82 GLN A CA 1
ATOM 640 C C . GLN A 1 82 ? 0.020 3.308 14.213 1.00 85.06 82 GLN A C 1
ATOM 642 O O . GLN A 1 82 ? 1.144 3.789 14.416 1.00 85.06 82 GLN A O 1
ATOM 647 N N . TRP A 1 83 ? -1.095 3.914 14.624 1.00 84.19 83 TRP A N 1
ATOM 648 C CA . TRP A 1 83 ? -1.077 5.027 15.567 1.00 84.19 83 TRP A CA 1
ATOM 649 C C . TRP A 1 83 ? -0.689 4.537 16.966 1.00 84.19 83 TRP A C 1
ATOM 651 O O . TRP A 1 83 ? -1.307 3.623 17.511 1.00 84.19 83 TRP A O 1
ATOM 661 N N . THR A 1 84 ? 0.317 5.168 17.567 1.00 82.25 84 THR A N 1
ATOM 662 C CA . THR A 1 84 ? 0.896 4.774 18.864 1.00 82.25 84 THR A CA 1
ATOM 663 C C . THR A 1 84 ? 0.579 5.753 19.996 1.00 82.25 84 THR A C 1
ATOM 665 O O . THR A 1 84 ? 1.122 5.641 21.098 1.00 82.25 84 THR A O 1
ATOM 668 N N . GLY A 1 85 ? -0.303 6.719 19.741 1.00 76.12 85 GLY A N 1
ATOM 669 C CA . GLY A 1 85 ? -0.586 7.799 20.671 1.00 76.12 85 GLY A CA 1
ATOM 670 C C . GLY A 1 85 ? -1.419 7.367 21.881 1.00 76.12 85 GLY A C 1
ATOM 671 O O . GLY A 1 85 ? -1.901 6.242 22.020 1.00 76.12 85 GLY A O 1
ATOM 672 N N . VAL A 1 86 ? -1.622 8.308 22.805 1.00 77.81 86 VAL A N 1
ATOM 673 C CA . VAL A 1 86 ? -2.427 8.056 24.008 1.00 77.81 86 VAL A CA 1
ATOM 674 C C . VAL A 1 86 ? -3.911 8.207 23.685 1.00 77.81 86 VAL A C 1
ATOM 676 O O . VAL A 1 86 ? -4.363 9.299 23.335 1.00 77.81 86 VAL A O 1
ATOM 679 N N . SER A 1 87 ? -4.691 7.136 23.850 1.00 77.69 87 SER A N 1
ATOM 680 C CA . SER A 1 87 ? -6.144 7.143 23.607 1.00 77.69 87 SER A CA 1
ATOM 681 C C . SER A 1 87 ? -6.861 8.298 24.321 1.00 77.69 87 SER A C 1
ATOM 683 O O . SER A 1 87 ? -6.723 8.499 25.535 1.00 77.69 87 SER A O 1
ATOM 685 N N . GLY A 1 88 ? -7.665 9.048 23.565 1.00 77.19 88 GLY A N 1
ATOM 686 C CA . GLY A 1 88 ? -8.424 10.208 24.017 1.00 77.19 88 GLY A CA 1
ATOM 687 C C . GLY A 1 88 ? -7.641 11.522 24.073 1.00 77.19 88 GLY A C 1
ATOM 688 O O . GLY A 1 88 ? -8.234 12.533 24.448 1.00 77.19 88 GLY A O 1
ATOM 689 N N . SER A 1 89 ? -6.354 11.530 23.710 1.00 82.25 89 SER A N 1
ATOM 690 C CA . SER A 1 89 ? -5.529 12.749 23.673 1.00 82.25 89 SER A CA 1
ATOM 691 C C . SER A 1 89 ? -5.854 13.673 22.498 1.00 82.25 89 SER A C 1
ATOM 693 O O . SER A 1 89 ? -5.581 14.867 22.579 1.00 82.25 89 SER A O 1
ATOM 695 N N . GLY A 1 90 ? -6.424 13.131 21.416 1.00 84.44 90 GLY A N 1
ATOM 696 C CA . GLY A 1 90 ? -6.538 13.844 20.141 1.00 84.44 90 GLY A CA 1
ATOM 697 C C . GLY A 1 90 ? -5.193 14.038 19.433 1.00 84.44 90 GLY A C 1
ATOM 698 O O . GLY A 1 90 ? -5.111 14.864 18.531 1.00 84.44 90 GLY A O 1
ATOM 699 N N . ALA A 1 91 ? -4.144 13.321 19.854 1.00 86.12 91 ALA A N 1
ATOM 700 C CA . ALA A 1 91 ? -2.842 13.381 19.210 1.00 86.12 91 ALA A CA 1
ATOM 701 C C . ALA A 1 91 ? -2.910 12.820 17.786 1.00 86.12 91 ALA A C 1
ATOM 703 O O . ALA A 1 91 ? -3.465 11.744 17.554 1.00 86.12 91 ALA A O 1
ATOM 704 N N . ILE A 1 92 ? -2.288 13.552 16.872 1.00 89.94 92 ILE A N 1
ATOM 705 C CA . ILE A 1 92 ? -2.026 13.141 15.499 1.00 89.94 92 ILE A CA 1
ATOM 706 C C . ILE A 1 92 ? -0.537 12.811 15.426 1.00 89.94 92 ILE A C 1
ATOM 708 O O . ILE A 1 92 ? 0.286 13.565 15.950 1.00 89.94 92 ILE A O 1
ATOM 712 N N . GLU A 1 93 ? -0.197 11.681 14.824 1.00 91.25 93 GLU A N 1
ATOM 713 C CA . GLU A 1 93 ? 1.183 11.253 14.626 1.00 91.25 93 GLU A CA 1
ATOM 714 C C . GLU A 1 93 ? 1.538 11.295 13.147 1.00 91.25 93 GLU A C 1
ATOM 716 O O . GLU A 1 93 ? 0.868 10.663 12.331 1.00 91.25 93 GLU A O 1
ATOM 721 N N . GLU A 1 94 ? 2.626 11.988 12.821 1.00 93.81 94 GLU A N 1
ATOM 722 C CA . GLU A 1 94 ? 3.238 11.890 11.502 1.00 93.81 94 GLU A CA 1
ATOM 723 C C . GLU A 1 94 ? 3.924 10.531 11.346 1.00 93.81 94 GLU A C 1
ATOM 725 O O . GLU A 1 94 ? 4.638 10.053 12.234 1.00 93.81 94 GLU A O 1
ATOM 730 N N . LYS A 1 95 ? 3.689 9.905 10.199 1.00 93.12 95 LYS A N 1
ATOM 731 C CA . LYS A 1 95 ? 4.198 8.594 9.818 1.00 93.12 95 LYS A CA 1
ATOM 732 C C . LYS A 1 95 ? 4.772 8.658 8.413 1.00 93.12 95 LYS A C 1
ATOM 734 O O . LYS A 1 95 ? 4.537 9.608 7.660 1.00 93.12 95 LYS A O 1
ATOM 739 N N . ARG A 1 96 ? 5.543 7.630 8.068 1.00 92.50 96 ARG A N 1
ATOM 740 C CA . ARG A 1 96 ? 6.160 7.513 6.756 1.00 92.50 96 ARG A CA 1
ATOM 741 C C . ARG A 1 96 ? 6.177 6.066 6.294 1.00 92.50 96 ARG A C 1
ATOM 743 O O . ARG A 1 96 ? 6.549 5.201 7.072 1.00 92.50 96 ARG A O 1
ATOM 750 N N . PHE A 1 97 ? 5.847 5.851 5.027 1.00 90.94 97 PHE A N 1
ATOM 751 C CA . PHE A 1 97 ? 6.100 4.606 4.303 1.00 90.94 97 PHE A CA 1
ATOM 752 C C . PHE A 1 97 ? 7.134 4.914 3.219 1.00 90.94 97 PHE A C 1
ATOM 754 O O . PHE A 1 97 ? 6.938 5.860 2.459 1.00 90.94 97 PHE A O 1
ATOM 761 N N . SER A 1 98 ? 8.261 4.200 3.199 1.00 91.19 98 SER A N 1
ATOM 762 C CA . SER A 1 98 ? 9.387 4.493 2.297 1.00 91.19 98 SER A CA 1
ATOM 763 C C . SER A 1 98 ? 9.812 3.258 1.518 1.00 91.19 98 SER A C 1
ATOM 765 O O . SER A 1 98 ? 9.762 2.146 2.036 1.00 91.19 98 SER A O 1
ATOM 767 N N . TRP A 1 99 ? 10.298 3.478 0.305 1.00 91.00 99 TRP A N 1
ATOM 768 C CA . TRP A 1 99 ? 10.870 2.451 -0.558 1.00 91.00 99 TRP A CA 1
ATOM 769 C C . TRP A 1 99 ? 12.044 3.038 -1.336 1.00 91.00 99 TRP A C 1
ATOM 771 O O . TRP A 1 99 ? 12.167 4.260 -1.462 1.00 91.00 99 TRP A O 1
ATOM 781 N N . ASN A 1 100 ? 12.904 2.171 -1.861 1.00 90.19 100 ASN A N 1
ATOM 782 C CA . ASN A 1 100 ? 13.878 2.573 -2.866 1.00 90.19 100 ASN A CA 1
ATOM 783 C C . ASN A 1 100 ? 13.472 1.999 -4.220 1.00 90.19 100 ASN A C 1
ATOM 785 O O . ASN A 1 100 ? 13.044 0.848 -4.308 1.00 90.19 100 ASN A O 1
ATOM 789 N N . THR A 1 101 ? 13.654 2.794 -5.264 1.00 90.19 101 THR A N 1
ATOM 790 C CA . THR A 1 101 ? 13.639 2.335 -6.648 1.00 90.19 101 THR A CA 1
ATOM 791 C C . THR A 1 101 ? 15.082 2.115 -7.068 1.00 90.19 101 THR A C 1
ATOM 793 O O . THR A 1 101 ? 15.893 3.044 -7.054 1.00 90.19 101 THR A O 1
ATOM 796 N N . GLU A 1 102 ? 15.420 0.877 -7.405 1.00 90.81 102 GLU A N 1
ATOM 797 C CA . GLU A 1 102 ? 16.748 0.499 -7.869 1.00 90.81 102 GLU A CA 1
ATOM 798 C C . GLU A 1 102 ? 16.728 0.226 -9.369 1.00 90.81 102 GLU A C 1
ATOM 800 O O . GLU A 1 102 ? 15.861 -0.488 -9.875 1.00 90.81 102 GLU A O 1
ATOM 805 N N . THR A 1 103 ? 17.717 0.763 -10.081 1.00 91.88 103 THR A N 1
ATOM 806 C CA . THR A 1 103 ? 17.926 0.475 -11.501 1.00 91.88 103 THR A CA 1
ATOM 807 C C . THR A 1 103 ? 19.125 -0.447 -11.661 1.00 91.88 103 THR A C 1
ATOM 809 O O . THR A 1 103 ? 20.241 -0.106 -11.269 1.00 91.88 103 THR A O 1
ATOM 812 N N . TRP A 1 104 ? 18.910 -1.599 -12.287 1.00 92.75 104 TRP A N 1
ATOM 813 C CA . TRP A 1 104 ? 19.905 -2.647 -12.492 1.00 92.75 104 TRP A CA 1
ATOM 814 C C . TRP A 1 104 ? 20.204 -2.846 -13.978 1.00 92.75 104 TRP A C 1
ATOM 816 O O . TRP A 1 104 ? 19.307 -2.802 -14.815 1.00 92.75 104 TRP A O 1
ATOM 826 N N . LEU A 1 105 ? 21.464 -3.118 -14.314 1.00 94.62 105 LEU A N 1
ATOM 827 C CA . LEU A 1 105 ? 21.901 -3.533 -15.643 1.00 94.62 105 LEU A CA 1
ATOM 828 C C . LEU A 1 105 ? 22.194 -5.034 -15.644 1.00 94.62 105 LEU A C 1
ATOM 830 O O . LEU A 1 105 ? 23.157 -5.487 -15.028 1.00 94.62 105 LEU A O 1
ATOM 834 N N . VAL A 1 106 ? 21.403 -5.808 -16.386 1.00 93.81 106 VAL A N 1
ATOM 835 C CA . VAL A 1 106 ? 21.602 -7.254 -16.562 1.00 93.81 106 VAL A CA 1
ATOM 836 C C . VAL A 1 106 ? 21.706 -7.552 -18.051 1.00 93.81 106 VAL A C 1
ATOM 838 O O . VAL A 1 106 ? 20.798 -7.248 -18.819 1.00 93.81 106 VAL A O 1
ATOM 841 N N . ASN A 1 107 ? 22.823 -8.140 -18.491 1.00 93.69 107 ASN A N 1
ATOM 842 C CA . ASN A 1 107 ? 23.064 -8.477 -19.903 1.00 93.69 107 ASN A CA 1
ATOM 843 C C . ASN A 1 107 ? 22.833 -7.299 -20.882 1.00 93.69 107 ASN A C 1
ATOM 845 O O . ASN A 1 107 ? 22.296 -7.492 -21.971 1.00 93.69 107 ASN A O 1
ATOM 849 N N . ASN A 1 108 ? 23.255 -6.083 -20.506 1.00 92.44 108 ASN A N 1
ATOM 850 C CA . ASN A 1 108 ? 23.037 -4.824 -21.243 1.00 92.44 108 ASN A CA 1
ATOM 851 C C . ASN A 1 108 ? 21.569 -4.361 -21.363 1.00 92.44 108 ASN A C 1
ATOM 853 O O . ASN A 1 108 ? 21.269 -3.509 -22.199 1.00 92.44 108 ASN A O 1
ATOM 857 N N . VAL A 1 109 ? 20.662 -4.889 -20.540 1.00 92.69 109 VAL A N 1
ATOM 858 C CA . VAL A 1 109 ? 19.270 -4.431 -20.430 1.00 92.69 109 VAL A CA 1
ATOM 859 C C . VAL A 1 109 ? 19.064 -3.809 -19.052 1.00 92.69 109 VAL A C 1
ATOM 861 O O . VAL A 1 109 ? 19.543 -4.352 -18.056 1.00 92.69 109 VAL A O 1
ATOM 864 N N . GLN A 1 110 ? 18.398 -2.654 -19.008 1.00 92.50 110 GLN A N 1
ATOM 865 C CA . GLN A 1 110 ? 18.059 -1.977 -17.758 1.00 92.50 110 GLN A CA 1
ATOM 866 C C . GLN A 1 110 ? 16.725 -2.486 -17.217 1.00 92.50 110 GLN A C 1
ATOM 868 O O . GLN A 1 110 ? 15.761 -2.622 -17.970 1.00 92.50 110 GLN A O 1
ATOM 873 N N . PHE A 1 111 ? 16.694 -2.735 -15.915 1.00 88.25 111 PHE A N 1
ATOM 874 C CA . PHE A 1 111 ? 15.522 -3.150 -15.160 1.00 88.25 111 PHE A CA 1
ATOM 875 C C . PHE A 1 111 ? 15.347 -2.223 -13.966 1.00 88.25 111 PHE A C 1
ATOM 877 O O . PHE A 1 111 ? 16.332 -1.805 -13.361 1.00 88.25 111 PHE A O 1
ATOM 884 N N . GLU A 1 112 ? 14.101 -1.930 -13.621 1.00 88.12 112 GLU A N 1
ATOM 885 C CA . GLU A 1 112 ? 13.751 -1.219 -12.396 1.00 88.12 112 GLU A CA 1
ATOM 886 C C . GLU A 1 112 ? 13.013 -2.173 -11.464 1.00 88.12 112 GLU A C 1
ATOM 888 O O . GLU A 1 112 ? 12.133 -2.916 -11.899 1.00 88.12 112 GLU A O 1
ATOM 893 N N . CYS A 1 113 ? 13.373 -2.152 -10.188 1.00 86.06 113 CYS A N 1
ATOM 894 C CA . CYS A 1 113 ? 12.681 -2.884 -9.134 1.00 86.06 113 CYS A CA 1
ATOM 895 C C . CYS A 1 113 ? 12.546 -1.997 -7.901 1.00 86.06 113 CYS A C 1
ATOM 897 O O . CYS A 1 113 ? 13.352 -1.087 -7.680 1.00 86.06 113 CYS A O 1
ATOM 899 N N . ARG A 1 114 ? 11.499 -2.240 -7.112 1.00 85.56 114 ARG A N 1
ATOM 900 C CA . ARG A 1 114 ? 11.278 -1.532 -5.855 1.00 85.56 114 ARG A CA 1
ATOM 901 C C . ARG A 1 114 ? 11.632 -2.453 -4.696 1.00 85.56 114 ARG A C 1
ATOM 903 O O . ARG A 1 114 ? 11.367 -3.649 -4.734 1.00 85.56 114 ARG A O 1
ATOM 910 N N . VAL A 1 115 ? 12.237 -1.879 -3.666 1.00 80.38 115 VAL A N 1
ATOM 911 C CA . VAL A 1 115 ? 12.600 -2.583 -2.434 1.00 80.38 115 VAL A CA 1
ATOM 912 C C . VAL A 1 115 ? 12.142 -1.778 -1.229 1.00 80.38 115 VAL A C 1
ATOM 914 O O . VAL A 1 115 ? 12.389 -0.572 -1.123 1.00 80.38 115 VAL A O 1
ATOM 917 N N . SER A 1 116 ? 11.487 -2.463 -0.298 1.00 78.44 116 SER A N 1
ATOM 918 C CA . SER A 1 116 ? 11.318 -2.004 1.079 1.00 78.44 116 SER A CA 1
ATOM 919 C C . SER A 1 116 ? 12.256 -2.802 1.982 1.00 78.44 116 SER A C 1
ATOM 921 O O . SER A 1 116 ? 12.890 -3.761 1.547 1.00 78.44 116 SER A O 1
ATOM 923 N N . PHE A 1 117 ? 12.373 -2.413 3.252 1.00 57.12 117 PHE A N 1
ATOM 924 C CA . PHE A 1 117 ? 13.251 -3.115 4.193 1.00 57.12 117 PHE A CA 1
ATOM 925 C C . PHE A 1 117 ? 12.877 -4.603 4.379 1.00 57.12 117 PHE A C 1
ATOM 927 O O . PHE A 1 117 ? 13.730 -5.385 4.796 1.00 57.12 117 PHE A O 1
ATOM 934 N N . GLU A 1 118 ? 11.642 -4.999 4.041 1.00 58.28 118 GLU A N 1
ATOM 935 C CA . GLU A 1 118 ? 11.121 -6.358 4.251 1.00 58.28 118 GLU A CA 1
ATOM 936 C C . GLU A 1 118 ? 10.867 -7.160 2.964 1.00 58.28 118 GLU A C 1
ATOM 938 O O . GLU A 1 118 ? 10.847 -8.391 3.017 1.00 58.28 118 GLU A O 1
ATOM 943 N N . LEU A 1 119 ? 10.728 -6.503 1.806 1.00 64.75 119 LEU A N 1
ATOM 944 C CA . LEU A 1 119 ? 10.521 -7.169 0.516 1.00 64.75 119 LEU A CA 1
ATOM 945 C C . LEU A 1 119 ? 11.758 -7.014 -0.376 1.00 64.75 119 LEU A C 1
ATOM 947 O O . LEU A 1 119 ? 12.121 -5.909 -0.779 1.00 64.75 119 LEU A O 1
ATOM 951 N N . ASP A 1 120 ? 12.401 -8.140 -0.702 1.00 63.50 120 ASP A N 1
ATOM 952 C CA . ASP A 1 120 ? 13.570 -8.189 -1.589 1.00 63.50 120 ASP A CA 1
ATOM 953 C C . ASP A 1 120 ? 13.115 -8.351 -3.055 1.00 63.50 120 ASP A C 1
ATOM 955 O O . ASP A 1 120 ? 13.276 -9.402 -3.675 1.00 63.50 120 ASP A O 1
ATOM 959 N N . GLY A 1 121 ? 12.505 -7.302 -3.619 1.00 68.00 121 GLY A N 1
ATOM 960 C CA . GLY A 1 121 ? 12.053 -7.287 -5.022 1.00 68.00 121 GLY A CA 1
ATOM 961 C C . GLY A 1 121 ? 13.202 -7.360 -6.042 1.00 68.00 121 GLY A C 1
ATOM 962 O O . GLY A 1 121 ? 13.003 -7.696 -7.209 1.00 68.00 121 GLY A O 1
ATOM 963 N N . CYS A 1 122 ? 14.442 -7.101 -5.611 1.00 78.38 122 CYS A N 1
ATOM 964 C CA . CYS A 1 122 ? 15.609 -7.020 -6.489 1.00 78.38 122 CYS A CA 1
ATOM 965 C C . CYS A 1 122 ? 16.546 -8.248 -6.428 1.00 78.38 122 CYS A C 1
ATOM 967 O O . CYS A 1 122 ? 17.551 -8.263 -7.151 1.00 78.38 122 CYS A O 1
ATOM 969 N N . VAL A 1 123 ? 16.239 -9.296 -5.632 1.00 81.62 123 VAL A N 1
ATOM 970 C CA . VAL A 1 123 ? 17.094 -10.505 -5.475 1.00 81.62 123 VAL A CA 1
ATOM 971 C C . VAL A 1 123 ? 17.543 -11.051 -6.821 1.00 81.62 123 VAL A C 1
ATOM 973 O O . VAL A 1 123 ? 18.724 -11.318 -7.022 1.00 81.62 123 VAL A O 1
ATOM 976 N N . ALA A 1 124 ? 16.597 -11.232 -7.745 1.00 81.88 124 ALA A N 1
ATOM 977 C CA . ALA A 1 124 ? 16.852 -11.931 -8.996 1.00 81.88 124 ALA A CA 1
ATOM 978 C C . ALA A 1 124 ? 17.917 -11.217 -9.843 1.00 81.88 124 ALA A C 1
ATOM 980 O O . ALA A 1 124 ? 18.778 -11.869 -10.436 1.00 81.88 124 ALA A O 1
ATOM 981 N N . TYR A 1 125 ? 17.905 -9.882 -9.859 1.00 84.44 125 TYR A N 1
ATOM 982 C CA . TYR A 1 125 ? 18.877 -9.088 -10.607 1.00 84.44 125 TYR A CA 1
ATOM 983 C C . TYR A 1 125 ? 20.255 -9.134 -9.950 1.00 84.44 125 TYR A C 1
ATOM 985 O O . TYR A 1 125 ? 21.245 -9.409 -10.634 1.00 84.44 125 TYR A O 1
ATOM 993 N N . ARG A 1 126 ? 20.313 -8.978 -8.623 1.00 83.75 126 ARG A N 1
ATOM 994 C CA . ARG A 1 126 ? 21.545 -9.119 -7.837 1.00 83.75 126 ARG A CA 1
ATOM 995 C C . ARG A 1 126 ? 22.192 -10.491 -8.044 1.00 83.75 126 ARG A C 1
ATOM 997 O O . ARG A 1 126 ? 23.374 -10.575 -8.375 1.00 83.75 126 ARG A O 1
ATOM 1004 N N . ASP A 1 127 ? 21.412 -11.558 -7.912 1.00 86.88 127 ASP A N 1
ATOM 1005 C CA . ASP A 1 127 ? 21.890 -12.941 -7.989 1.00 86.88 127 ASP A CA 1
ATOM 1006 C C . ASP A 1 127 ? 22.272 -13.348 -9.421 1.00 86.88 127 ASP A C 1
ATOM 1008 O O . ASP A 1 127 ? 23.149 -14.192 -9.618 1.00 86.88 127 ASP A O 1
ATOM 1012 N N . SER A 1 128 ? 21.681 -12.705 -10.434 1.00 88.25 128 SER A N 1
ATOM 1013 C CA . SER A 1 128 ? 22.090 -12.860 -11.836 1.00 88.25 128 SER A CA 1
ATOM 1014 C C . SER A 1 128 ? 23.430 -12.186 -12.173 1.00 88.25 128 SER A C 1
ATOM 1016 O O . SER A 1 128 ? 23.919 -12.325 -13.296 1.00 88.25 128 SER A O 1
ATOM 1018 N N . GLY A 1 129 ? 24.041 -11.477 -11.215 1.00 89.12 129 GLY A N 1
ATOM 1019 C CA . GLY A 1 129 ? 25.269 -10.707 -11.413 1.00 89.12 129 GLY A CA 1
ATOM 1020 C C . GLY A 1 129 ? 25.033 -9.345 -12.066 1.00 89.12 129 GLY A C 1
ATOM 1021 O O . GLY A 1 129 ? 25.937 -8.831 -12.726 1.00 89.12 129 GLY A O 1
ATOM 1022 N N . GLY A 1 130 ? 23.829 -8.785 -11.920 1.00 91.62 130 GLY A N 1
ATOM 1023 C CA . GLY A 1 130 ? 23.504 -7.448 -12.398 1.00 91.62 130 GLY A CA 1
ATOM 1024 C C . GLY A 1 130 ? 24.357 -6.360 -11.749 1.00 91.62 130 GLY A C 1
ATOM 1025 O O . GLY A 1 130 ? 24.802 -6.488 -10.609 1.00 91.62 130 GLY A O 1
ATOM 1026 N N . GLU A 1 131 ? 24.566 -5.266 -12.477 1.00 94.19 131 GLU A N 1
ATOM 1027 C CA . GLU A 1 131 ? 25.223 -4.063 -11.965 1.00 94.19 131 GLU A CA 1
ATOM 1028 C C . GLU A 1 131 ? 24.168 -3.053 -11.505 1.00 94.19 131 GLU A C 1
ATOM 1030 O O . GLU A 1 131 ? 23.323 -2.637 -12.296 1.00 94.19 131 GLU A O 1
ATOM 1035 N N . LEU A 1 132 ? 24.217 -2.645 -10.236 1.00 93.44 132 LEU A N 1
ATOM 1036 C CA . LEU A 1 132 ? 23.371 -1.567 -9.724 1.00 93.44 132 LEU A CA 1
ATOM 1037 C C . LEU A 1 132 ? 23.838 -0.230 -10.315 1.00 93.44 132 LEU A C 1
ATOM 1039 O O . LEU A 1 132 ? 24.964 0.202 -10.064 1.00 93.44 132 LEU A O 1
ATOM 1043 N N . LEU A 1 133 ? 22.967 0.431 -11.074 1.00 95.12 133 LEU A N 1
ATOM 1044 C CA . LEU A 1 133 ? 23.239 1.725 -11.699 1.00 95.12 133 LEU A CA 1
ATOM 1045 C C . LEU A 1 133 ? 22.839 2.900 -10.800 1.00 95.12 133 LEU A C 1
ATOM 1047 O O . LEU A 1 133 ? 23.559 3.897 -10.734 1.00 95.12 133 LEU A O 1
ATOM 1051 N N . SER A 1 134 ? 21.697 2.795 -10.118 1.00 93.50 134 SER A N 1
ATOM 1052 C CA . SER A 1 134 ? 21.160 3.836 -9.235 1.00 93.50 134 SER A CA 1
ATOM 1053 C C . SER A 1 134 ? 20.231 3.253 -8.172 1.00 93.50 134 SER A C 1
ATOM 1055 O O . SER A 1 134 ? 19.689 2.160 -8.326 1.00 93.50 134 SER A O 1
ATOM 1057 N N . SER A 1 135 ? 20.055 4.006 -7.088 1.00 92.50 135 SER A N 1
ATOM 1058 C CA . SER A 1 135 ? 19.086 3.735 -6.028 1.00 92.50 135 SER A CA 1
ATOM 1059 C C . SER A 1 135 ? 18.523 5.073 -5.557 1.00 92.50 135 SER A C 1
ATOM 1061 O O . SER A 1 135 ? 19.274 5.935 -5.090 1.00 92.50 135 SER A O 1
ATOM 1063 N N . GLU A 1 136 ? 17.222 5.271 -5.740 1.00 92.19 136 GLU A N 1
ATOM 1064 C CA . GLU A 1 136 ? 16.514 6.500 -5.386 1.00 92.19 136 GLU A CA 1
ATOM 1065 C C . GLU A 1 136 ? 15.471 6.211 -4.311 1.00 92.19 136 GLU A C 1
ATOM 1067 O O . GLU A 1 136 ? 14.641 5.319 -4.462 1.00 92.19 136 GLU A O 1
ATOM 1072 N N . GLN A 1 137 ? 15.505 6.969 -3.217 1.00 92.06 137 GLN A N 1
ATOM 1073 C CA . GLN A 1 137 ? 14.552 6.808 -2.124 1.00 92.06 137 GLN A CA 1
ATOM 1074 C C . GLN A 1 137 ? 13.300 7.656 -2.362 1.00 92.06 137 GLN A C 1
ATOM 1076 O O . GLN A 1 137 ? 13.393 8.864 -2.585 1.00 92.06 137 GLN A O 1
ATOM 1081 N N . SER A 1 138 ? 12.137 7.029 -2.211 1.00 91.31 138 SER A N 1
ATOM 1082 C CA . SER A 1 138 ? 10.818 7.658 -2.254 1.00 91.31 138 SER A CA 1
ATOM 1083 C C . SER A 1 138 ? 10.033 7.354 -0.977 1.00 91.31 138 SER A C 1
ATOM 1085 O O . SER A 1 138 ? 10.336 6.406 -0.247 1.00 91.31 138 SER A O 1
ATOM 1087 N N . SER A 1 139 ? 9.045 8.193 -0.654 1.00 92.06 139 SER A N 1
ATOM 1088 C CA . SER A 1 139 ? 8.217 7.973 0.534 1.00 92.06 139 SER A CA 1
ATOM 1089 C C . SER A 1 139 ? 6.874 8.693 0.493 1.00 92.06 139 SER A C 1
ATOM 1091 O O . SER A 1 139 ? 6.809 9.837 0.043 1.00 92.06 139 SER A O 1
ATOM 1093 N N . TYR A 1 140 ? 5.860 8.091 1.113 1.00 90.88 140 TYR A N 1
ATOM 1094 C CA . TYR A 1 140 ? 4.644 8.770 1.555 1.00 90.88 140 TYR A CA 1
ATOM 1095 C C . TYR A 1 140 ? 4.837 9.313 2.961 1.00 90.88 140 TYR A C 1
ATOM 1097 O O . TYR A 1 140 ? 5.226 8.570 3.860 1.00 90.88 140 TYR A O 1
ATOM 1105 N N . SER A 1 141 ? 4.518 10.587 3.173 1.00 92.31 141 SER A N 1
ATOM 1106 C CA . SER A 1 141 ? 4.359 11.149 4.517 1.00 92.31 141 SER A CA 1
ATOM 1107 C C . SER A 1 141 ? 2.876 11.360 4.776 1.00 92.31 141 SER A C 1
ATOM 1109 O O . SER A 1 141 ? 2.190 11.960 3.956 1.00 92.31 141 SER A O 1
ATOM 1111 N N . PHE A 1 142 ? 2.388 10.856 5.902 1.00 92.69 142 PHE A N 1
ATOM 1112 C CA . PHE A 1 142 ? 0.968 10.876 6.236 1.00 92.69 142 PHE A CA 1
ATOM 1113 C C . PHE A 1 142 ? 0.778 11.031 7.740 1.00 92.69 142 PHE A C 1
ATOM 1115 O O . PHE A 1 142 ? 1.733 10.995 8.516 1.00 92.69 142 PHE A O 1
ATOM 1122 N N . SER A 1 143 ? -0.463 11.243 8.159 1.00 93.31 143 SER A N 1
ATOM 1123 C CA . SER A 1 143 ? -0.812 11.417 9.563 1.00 93.31 143 SER A CA 1
ATOM 1124 C C . SER A 1 143 ? -1.843 10.392 9.988 1.00 93.31 143 SER A C 1
ATOM 1126 O O . SER A 1 143 ? -2.848 10.202 9.309 1.00 93.31 143 SER A O 1
ATOM 1128 N N . LEU A 1 144 ? -1.612 9.770 11.140 1.00 92.50 144 LEU A N 1
ATOM 1129 C CA . LEU A 1 144 ? -2.579 8.889 11.776 1.00 92.50 144 LEU A CA 1
ATOM 1130 C C . LEU A 1 144 ? -3.099 9.507 13.069 1.00 92.50 144 LEU A C 1
ATOM 1132 O O . LEU A 1 144 ? -2.376 10.164 13.817 1.00 92.50 144 LEU A O 1
ATOM 1136 N N . SER A 1 145 ? -4.366 9.247 13.341 1.00 92.44 145 SER A N 1
ATOM 1137 C CA . SER A 1 145 ? -5.070 9.589 14.571 1.00 92.44 145 SER A CA 1
ATOM 1138 C C . SER A 1 145 ? -5.538 8.325 15.289 1.00 92.44 145 SER A C 1
ATOM 1140 O O . SER A 1 145 ? -5.430 7.209 14.783 1.00 92.44 145 SER A O 1
ATOM 1142 N N . GLU A 1 146 ? -6.104 8.498 16.482 1.00 86.00 146 GLU A N 1
ATOM 1143 C CA . GLU A 1 146 ? -6.666 7.393 17.257 1.00 86.00 146 GLU A CA 1
ATOM 1144 C C . GLU A 1 146 ? -7.640 6.527 16.434 1.00 86.00 146 GLU A C 1
ATOM 1146 O O . GLU A 1 146 ? -8.612 7.025 15.862 1.00 86.00 146 GLU A O 1
ATOM 1151 N N . GLY A 1 147 ? -7.394 5.212 16.425 1.00 82.62 147 GLY A N 1
ATOM 1152 C CA . GLY A 1 147 ? -8.200 4.235 15.686 1.00 82.62 147 GLY A CA 1
ATOM 1153 C C . GLY A 1 147 ? -7.884 4.148 14.190 1.00 82.62 147 GLY A C 1
ATOM 1154 O O . GLY A 1 147 ? -8.641 3.499 13.467 1.00 82.62 147 GLY A O 1
ATOM 1155 N N . GLN A 1 148 ? -6.806 4.792 13.734 1.00 89.06 148 GLN A N 1
ATOM 1156 C CA . GLN A 1 148 ? -6.294 4.686 12.371 1.00 89.06 148 GLN A CA 1
ATOM 1157 C C . GLN A 1 148 ? -4.990 3.885 12.325 1.00 89.06 148 GLN A C 1
ATOM 1159 O O . GLN A 1 148 ? -4.201 3.867 13.275 1.00 89.06 148 GLN A O 1
ATOM 1164 N N . PHE A 1 149 ? -4.778 3.230 11.196 1.00 88.25 149 PHE A N 1
ATOM 1165 C CA . PHE A 1 149 ? -3.590 2.453 10.869 1.00 88.25 149 PHE A CA 1
ATOM 1166 C C . PHE A 1 149 ? -3.396 2.481 9.350 1.00 88.25 149 PHE A C 1
ATOM 1168 O O . PHE A 1 149 ? -4.291 2.900 8.623 1.00 88.25 149 PHE A O 1
ATOM 1175 N N . ALA A 1 150 ? -2.241 2.062 8.858 1.00 89.12 150 ALA A N 1
ATOM 1176 C CA . ALA A 1 150 ? -1.979 1.952 7.433 1.00 89.12 150 ALA A CA 1
ATOM 1177 C C . ALA A 1 150 ? -1.181 0.690 7.116 1.00 89.12 150 ALA A C 1
ATOM 1179 O O . ALA A 1 150 ? -0.395 0.238 7.945 1.00 89.12 150 ALA A O 1
ATOM 1180 N N . GLY A 1 151 ? -1.380 0.145 5.923 1.00 86.19 151 GLY A N 1
ATOM 1181 C CA . GLY A 1 151 ? -0.504 -0.852 5.321 1.00 86.19 151 GLY A CA 1
ATOM 1182 C C . GLY A 1 151 ? 0.305 -0.213 4.197 1.00 86.19 151 GLY A C 1
ATOM 1183 O O . GLY A 1 151 ? -0.268 0.420 3.311 1.00 86.19 151 GLY A O 1
ATOM 1184 N N . GLY A 1 152 ? 1.625 -0.362 4.239 1.00 88.56 152 GLY A N 1
ATOM 1185 C CA . GLY A 1 152 ? 2.482 -0.198 3.071 1.00 88.56 152 GLY A CA 1
ATOM 1186 C C . GLY A 1 152 ? 2.444 -1.491 2.266 1.00 88.56 152 GLY A C 1
ATOM 1187 O O . GLY A 1 152 ? 2.785 -2.551 2.788 1.00 88.56 152 GLY A O 1
ATOM 1188 N N . VAL A 1 153 ? 1.987 -1.418 1.022 1.00 86.94 153 VAL A N 1
ATOM 1189 C CA . VAL A 1 153 ? 1.701 -2.582 0.180 1.00 86.94 153 VAL A CA 1
ATOM 1190 C C . VAL A 1 153 ? 2.419 -2.433 -1.158 1.00 86.94 153 VAL A C 1
ATOM 1192 O O . VAL A 1 153 ? 2.515 -1.329 -1.690 1.00 86.94 153 VAL A O 1
ATOM 1195 N N . PHE A 1 154 ? 2.920 -3.536 -1.702 1.00 87.81 154 PHE A N 1
ATOM 1196 C CA . PHE A 1 154 ? 3.497 -3.610 -3.041 1.00 87.81 154 PHE A CA 1
ATOM 1197 C C . PHE A 1 154 ? 2.583 -4.434 -3.929 1.00 87.81 154 PHE A C 1
ATOM 1199 O O . PHE A 1 154 ? 2.258 -5.568 -3.590 1.00 87.81 154 PHE A O 1
ATOM 1206 N N . ILE A 1 155 ? 2.124 -3.844 -5.028 1.00 85.81 155 ILE A N 1
ATOM 1207 C CA . ILE A 1 155 ? 1.127 -4.451 -5.906 1.00 85.81 155 ILE A CA 1
ATOM 1208 C C . ILE A 1 155 ? 1.781 -4.924 -7.188 1.00 85.81 155 ILE A C 1
ATOM 1210 O O . ILE A 1 155 ? 2.409 -4.140 -7.899 1.00 85.81 155 ILE A O 1
ATOM 1214 N N . ASP A 1 156 ? 1.496 -6.164 -7.537 1.00 84.44 156 ASP A N 1
ATOM 1215 C CA . ASP A 1 156 ? 1.680 -6.688 -8.874 1.00 84.44 156 ASP A CA 1
ATOM 1216 C C . ASP A 1 156 ? 0.383 -6.524 -9.661 1.00 84.44 156 ASP A C 1
ATOM 1218 O O . ASP A 1 156 ? -0.681 -6.972 -9.229 1.00 84.44 156 ASP A O 1
ATOM 1222 N N . TRP A 1 157 ? 0.462 -5.888 -10.826 1.00 81.62 157 TRP A N 1
ATOM 1223 C CA . TRP A 1 157 ? -0.663 -5.621 -11.711 1.00 81.62 157 TRP A CA 1
ATOM 1224 C C . TRP A 1 157 ? -0.280 -5.873 -13.170 1.00 81.62 157 TRP A C 1
ATOM 1226 O O . TRP A 1 157 ? 0.349 -5.042 -13.835 1.00 81.62 157 TRP A O 1
ATOM 1236 N N . GLY A 1 158 ? -0.709 -7.014 -13.710 1.00 82.06 158 GLY A N 1
ATOM 1237 C CA . GLY A 1 158 ? -0.354 -7.409 -15.074 1.00 82.06 158 GLY A CA 1
ATOM 1238 C C . GLY A 1 158 ? 1.160 -7.592 -15.234 1.00 82.06 158 GLY A C 1
ATOM 1239 O O . GLY A 1 158 ? 1.728 -8.509 -14.653 1.00 82.06 158 GLY A O 1
ATOM 1240 N N . GLU A 1 159 ? 1.802 -6.744 -16.043 1.00 79.25 159 GLU A N 1
ATOM 1241 C CA . GLU A 1 159 ? 3.263 -6.756 -16.257 1.00 79.25 159 GLU A CA 1
ATOM 1242 C C . GLU A 1 159 ? 4.027 -5.827 -15.299 1.00 79.25 159 GLU A C 1
ATOM 1244 O O . GLU A 1 159 ? 5.256 -5.865 -15.258 1.00 79.25 159 GLU A O 1
ATOM 1249 N N . TYR A 1 160 ? 3.321 -4.979 -14.549 1.00 82.00 160 TYR A N 1
ATOM 1250 C CA . TYR A 1 160 ? 3.927 -4.072 -13.581 1.00 82.00 160 TYR A CA 1
ATOM 1251 C C . TYR A 1 160 ? 4.028 -4.774 -12.234 1.00 82.00 160 TYR A C 1
ATOM 1253 O O . TYR A 1 160 ? 3.012 -5.210 -11.701 1.00 82.00 160 TYR A O 1
ATOM 1261 N N . THR A 1 161 ? 5.235 -4.878 -11.691 1.00 83.62 161 THR A N 1
ATOM 1262 C CA . THR A 1 161 ? 5.478 -5.505 -10.388 1.00 83.62 161 THR A CA 1
ATOM 1263 C C . THR A 1 161 ? 5.875 -4.472 -9.346 1.00 83.62 161 THR A C 1
ATOM 1265 O O . THR A 1 161 ? 6.437 -3.421 -9.678 1.00 83.62 161 THR A O 1
ATOM 1268 N N . ASP A 1 162 ? 5.604 -4.793 -8.084 1.00 84.69 162 ASP A N 1
ATOM 1269 C CA . ASP A 1 162 ? 6.050 -4.037 -6.914 1.00 84.69 162 ASP A CA 1
ATOM 1270 C C . ASP A 1 162 ? 5.639 -2.549 -6.917 1.00 84.69 162 ASP A C 1
ATOM 1272 O O . ASP A 1 162 ? 6.416 -1.674 -6.528 1.00 84.69 162 ASP A O 1
ATOM 1276 N N . ILE A 1 163 ? 4.420 -2.217 -7.349 1.00 87.38 163 ILE A N 1
ATOM 1277 C CA . ILE A 1 163 ? 3.922 -0.833 -7.309 1.00 87.38 163 ILE A CA 1
ATOM 1278 C C . ILE A 1 163 ? 3.673 -0.436 -5.840 1.00 87.38 163 ILE A C 1
ATOM 1280 O O . ILE A 1 163 ? 2.821 -1.047 -5.189 1.00 87.38 163 ILE A O 1
ATOM 1284 N N . PRO A 1 164 ? 4.363 0.587 -5.302 1.00 89.62 164 PRO A N 1
ATOM 1285 C CA . PRO A 1 164 ? 4.269 0.962 -3.896 1.00 89.62 164 PRO A CA 1
ATOM 1286 C C . PRO A 1 164 ? 2.996 1.764 -3.615 1.00 89.62 164 PRO A C 1
ATOM 1288 O O . PRO A 1 164 ? 2.796 2.869 -4.134 1.00 89.62 164 PRO A O 1
ATOM 1291 N N . VAL A 1 165 ? 2.164 1.248 -2.717 1.00 89.12 165 VAL A N 1
ATOM 1292 C CA . VAL A 1 165 ? 0.905 1.876 -2.326 1.00 89.12 165 VAL A CA 1
ATOM 1293 C C . VAL A 1 165 ? 0.752 1.941 -0.818 1.00 89.12 165 VAL A C 1
ATOM 1295 O O . VAL A 1 165 ? 1.053 1.002 -0.088 1.00 89.12 165 VAL A O 1
ATOM 1298 N N . LEU A 1 166 ? 0.260 3.083 -0.349 1.00 91.25 166 LEU A N 1
ATOM 1299 C CA . LEU A 1 166 ? -0.182 3.252 1.022 1.00 91.25 166 LEU A CA 1
ATOM 1300 C C . LEU A 1 166 ? -1.692 3.012 1.088 1.00 91.25 166 LEU A C 1
ATOM 1302 O O . LEU A 1 166 ? -2.464 3.688 0.417 1.00 91.25 166 LEU A O 1
ATOM 1306 N N . SER A 1 167 ? -2.116 2.073 1.926 1.00 88.69 167 SER A N 1
ATOM 1307 C CA . SER A 1 167 ? -3.521 1.878 2.273 1.00 88.69 167 SER A CA 1
ATOM 1308 C C . SER A 1 167 ? -3.735 2.311 3.717 1.00 88.69 167 SER A C 1
ATOM 1310 O O . SER A 1 167 ? -3.470 1.554 4.651 1.00 88.69 167 SER A O 1
ATOM 1312 N N . ALA A 1 168 ? -4.164 3.555 3.919 1.00 91.38 168 ALA A N 1
ATOM 1313 C CA . ALA A 1 168 ? -4.497 4.065 5.243 1.00 91.38 168 ALA A CA 1
ATOM 1314 C C . ALA A 1 168 ? -5.985 3.862 5.547 1.00 91.38 168 ALA A C 1
ATOM 1316 O O . ALA A 1 168 ? -6.857 4.162 4.734 1.00 91.38 168 ALA A O 1
ATOM 1317 N N . MET A 1 169 ? -6.280 3.378 6.750 1.00 91.00 169 MET A N 1
ATOM 1318 C CA . MET A 1 169 ? -7.597 2.908 7.157 1.00 91.00 169 MET A CA 1
ATOM 1319 C C . MET A 1 169 ? -7.977 3.402 8.554 1.00 91.00 169 MET A C 1
ATOM 1321 O O . MET A 1 169 ? -7.137 3.666 9.418 1.00 91.00 169 MET A O 1
ATOM 1325 N N . GLN A 1 170 ? -9.282 3.472 8.801 1.00 91.69 170 GLN A N 1
ATOM 1326 C CA . GLN A 1 170 ? -9.881 3.723 10.103 1.00 91.69 170 GLN A CA 1
ATOM 1327 C C . GLN A 1 170 ? -10.773 2.557 10.522 1.00 91.69 170 GLN A C 1
ATOM 1329 O O . GLN A 1 170 ? -11.548 2.024 9.730 1.00 91.69 170 GLN A O 1
ATOM 1334 N N . ILE A 1 171 ? -10.733 2.221 11.811 1.00 87.75 171 ILE A N 1
ATOM 1335 C CA . ILE A 1 171 ? -11.691 1.302 12.425 1.00 87.75 171 ILE A CA 1
ATOM 1336 C C . ILE A 1 171 ? -13.071 1.970 12.494 1.00 87.75 171 ILE A C 1
ATOM 1338 O O . ILE A 1 171 ? -13.270 2.942 13.228 1.00 87.75 171 ILE A O 1
ATOM 1342 N N . ILE A 1 172 ? -14.040 1.414 11.766 1.00 91.00 172 ILE A N 1
ATOM 1343 C CA . ILE A 1 172 ? -15.430 1.888 11.734 1.00 91.00 172 ILE A CA 1
ATOM 1344 C C . ILE A 1 172 ? -16.230 1.258 12.879 1.00 91.00 172 ILE A C 1
ATOM 1346 O O . ILE A 1 172 ? -16.938 1.954 13.617 1.00 91.00 172 ILE A O 1
ATOM 1350 N N . SER A 1 173 ? -16.112 -0.060 13.048 1.00 88.88 173 SER A N 1
ATOM 1351 C CA . SER A 1 173 ? -16.835 -0.817 14.072 1.00 88.88 173 SER A CA 1
ATOM 1352 C C . SER A 1 173 ? -16.132 -2.123 14.431 1.00 88.88 173 SER A C 1
ATOM 135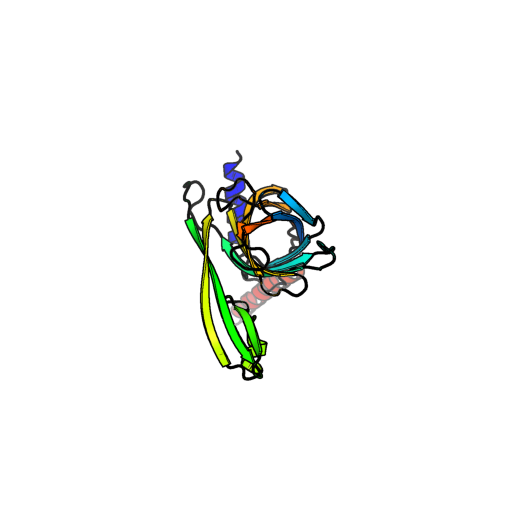4 O O . SER A 1 173 ? -15.401 -2.695 13.628 1.00 88.88 173 SER A O 1
ATOM 1356 N N . LEU A 1 174 ? -16.409 -2.612 15.640 1.00 82.81 174 LEU A N 1
ATOM 1357 C CA . LEU A 1 174 ? -16.130 -3.985 16.049 1.00 82.81 174 LEU A CA 1
ATOM 1358 C C . LEU A 1 174 ? -17.431 -4.588 16.583 1.00 82.81 174 LEU A C 1
ATOM 1360 O O . LEU A 1 174 ? -17.976 -4.095 17.576 1.00 82.81 174 LEU A O 1
ATOM 1364 N N . GLU A 1 175 ? -17.918 -5.639 15.931 1.00 86.31 175 GLU A N 1
ATOM 1365 C CA . GLU A 1 175 ? -19.143 -6.348 16.305 1.00 86.31 175 GLU A CA 1
ATOM 1366 C C . GLU A 1 175 ? -18.848 -7.842 16.468 1.00 86.31 175 GLU A C 1
ATOM 1368 O O . GLU A 1 175 ? -18.597 -8.562 15.504 1.00 86.31 175 GLU A O 1
ATOM 1373 N N . GLY A 1 176 ? -18.849 -8.322 17.715 1.00 84.56 176 GLY A N 1
ATOM 1374 C CA . GLY A 1 176 ? -18.391 -9.680 18.011 1.00 84.56 176 GLY A CA 1
ATOM 1375 C C . GLY A 1 176 ? -16.908 -9.840 17.667 1.00 84.56 176 GLY A C 1
ATOM 1376 O O . GLY A 1 176 ? -16.078 -9.138 18.242 1.00 84.56 176 GLY A 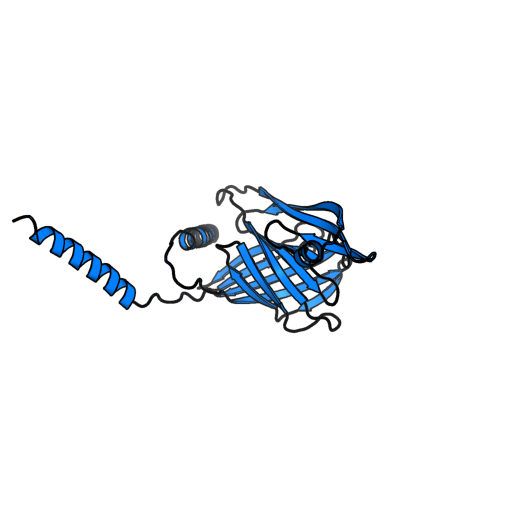O 1
ATOM 1377 N N . ASN A 1 177 ? -16.607 -10.740 16.728 1.00 81.19 177 ASN A N 1
ATOM 1378 C CA . ASN A 1 177 ? -15.255 -10.999 16.222 1.00 81.19 177 ASN A CA 1
ATOM 1379 C C . ASN A 1 177 ? -14.981 -10.333 14.863 1.00 81.19 177 ASN A C 1
ATOM 1381 O O . ASN A 1 177 ? -13.922 -10.558 14.287 1.00 81.19 177 ASN A O 1
ATOM 1385 N N . ILE A 1 178 ? -15.917 -9.527 14.351 1.00 82.69 178 ILE A N 1
ATOM 1386 C CA . ILE A 1 178 ? -15.790 -8.884 13.044 1.00 82.69 178 ILE A CA 1
ATOM 1387 C C . ILE A 1 178 ? -15.354 -7.434 13.238 1.00 82.69 178 ILE A C 1
ATOM 1389 O O . ILE A 1 178 ? -16.085 -6.619 13.814 1.00 82.69 178 ILE A O 1
ATOM 1393 N N . LEU A 1 179 ? -14.169 -7.108 12.734 1.00 84.12 179 LEU A N 1
ATOM 1394 C CA . LEU A 1 179 ? -13.648 -5.750 12.628 1.00 84.12 179 LEU A CA 1
ATOM 1395 C C . LEU A 1 179 ? -13.994 -5.195 11.251 1.00 84.12 179 LEU A C 1
ATOM 1397 O O . LEU A 1 179 ? -13.659 -5.807 10.248 1.00 84.12 179 LEU A O 1
ATOM 1401 N N . THR A 1 180 ? -14.653 -4.039 11.197 1.00 88.44 180 THR A N 1
ATOM 1402 C CA . THR A 1 180 ? -14.909 -3.312 9.945 1.00 88.44 180 THR A CA 1
ATOM 1403 C C . THR A 1 180 ? -14.014 -2.088 9.875 1.00 88.44 180 THR A C 1
ATOM 1405 O O . THR A 1 180 ? -13.965 -1.287 10.817 1.00 88.44 180 THR A O 1
ATOM 1408 N N . VAL A 1 181 ? -13.341 -1.934 8.743 1.00 89.50 181 VAL A N 1
ATOM 1409 C CA . VAL A 1 181 ? -12.408 -0.846 8.460 1.00 89.50 181 VAL A CA 1
ATOM 1410 C C . VAL A 1 181 ? -12.791 -0.171 7.152 1.00 89.50 181 VAL A C 1
ATOM 1412 O O . VAL A 1 181 ? -13.410 -0.792 6.287 1.00 89.50 181 VAL A O 1
ATOM 1415 N N . GLY A 1 182 ? -12.441 1.101 7.019 1.00 91.06 182 GLY A N 1
ATOM 1416 C CA . GLY A 1 182 ? -12.596 1.820 5.761 1.00 91.06 182 GLY A CA 1
ATOM 1417 C C . GLY A 1 182 ? -11.453 2.778 5.514 1.00 91.06 182 GLY A C 1
ATOM 1418 O O . GLY A 1 182 ? -10.805 3.231 6.463 1.00 91.06 182 GLY A O 1
ATOM 1419 N N . SER A 1 183 ? -11.202 3.059 4.243 1.00 93.25 183 SER A N 1
ATOM 1420 C CA . SER A 1 183 ? -10.098 3.924 3.843 1.00 93.25 183 SER A CA 1
ATOM 1421 C C . SER A 1 183 ? -10.303 5.359 4.291 1.00 93.25 183 SER A C 1
ATOM 1423 O O . SER A 1 183 ? -11.425 5.868 4.362 1.00 93.25 183 SER A O 1
ATOM 1425 N N . ILE A 1 184 ? -9.192 6.017 4.601 1.00 94.25 184 ILE A N 1
ATOM 1426 C CA . ILE A 1 184 ? -9.166 7.442 4.913 1.00 94.25 184 ILE A CA 1
ATOM 1427 C C . ILE A 1 184 ? -8.505 8.202 3.775 1.00 94.25 184 ILE A C 1
ATOM 1429 O O . ILE A 1 184 ? -7.559 7.720 3.166 1.00 94.25 184 ILE A O 1
ATOM 1433 N N . ASP A 1 185 ? -9.014 9.396 3.513 1.00 92.94 185 ASP A N 1
ATOM 1434 C CA . ASP A 1 185 ? -8.398 10.366 2.615 1.00 92.94 185 ASP A CA 1
ATOM 1435 C C . ASP A 1 185 ? -7.154 10.956 3.305 1.00 92.94 185 ASP A C 1
ATOM 1437 O O . ASP A 1 185 ? -7.257 11.620 4.345 1.00 92.94 185 ASP A O 1
ATOM 1441 N N . THR A 1 186 ? -5.975 10.620 2.783 1.00 90.19 186 THR A N 1
ATOM 1442 C CA . THR A 1 186 ? -4.680 10.985 3.386 1.00 90.19 186 THR A CA 1
ATOM 1443 C C . THR A 1 186 ? -4.041 12.233 2.793 1.00 90.19 186 THR A C 1
ATOM 1445 O O . THR A 1 186 ? -3.209 12.854 3.461 1.00 90.19 186 THR A O 1
ATOM 1448 N N . ASP A 1 187 ? -4.414 12.606 1.572 1.00 89.56 187 ASP A N 1
ATOM 1449 C CA . ASP A 1 187 ? -3.903 13.766 0.837 1.00 89.56 187 ASP A CA 1
ATOM 1450 C C . ASP A 1 187 ? -4.935 14.904 0.719 1.00 89.56 187 ASP A C 1
ATOM 1452 O O . ASP A 1 187 ? -4.602 15.995 0.248 1.00 89.56 187 ASP A O 1
ATOM 1456 N N . PHE A 1 188 ? -6.125 14.707 1.290 1.00 89.50 188 PHE A N 1
ATOM 1457 C CA . PHE A 1 188 ? -7.231 15.657 1.382 1.00 89.50 188 PHE A CA 1
ATOM 1458 C C . PHE A 1 188 ? -7.795 16.068 0.017 1.00 89.50 188 PHE A C 1
ATOM 1460 O O . PHE A 1 188 ? -8.245 17.210 -0.151 1.00 89.50 188 PHE A O 1
ATOM 1467 N N . ASP A 1 189 ? -7.772 15.159 -0.958 1.00 89.25 189 A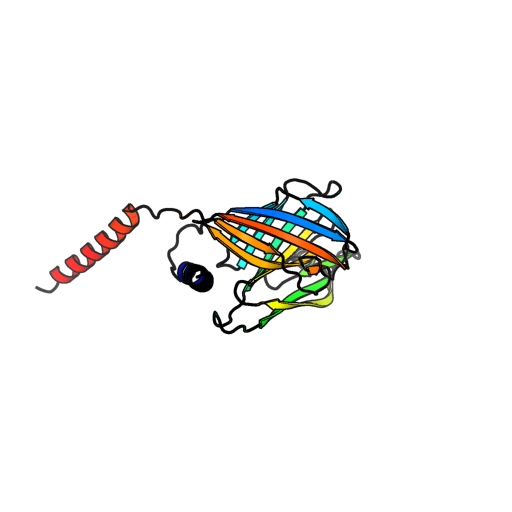SP A N 1
ATOM 1468 C CA . ASP A 1 189 ? -8.317 15.383 -2.298 1.00 89.25 189 ASP A CA 1
ATOM 1469 C C . ASP A 1 189 ? -9.839 15.121 -2.393 1.00 89.25 189 ASP A C 1
ATOM 1471 O O . ASP A 1 189 ? -10.482 15.478 -3.386 1.00 89.25 189 ASP A O 1
ATOM 1475 N N . GLY A 1 190 ? -10.442 14.592 -1.322 1.00 90.38 190 GLY A N 1
ATOM 1476 C CA . GLY A 1 190 ? -11.856 14.240 -1.224 1.00 90.38 190 GLY A CA 1
ATOM 1477 C C . GLY A 1 190 ? -12.177 12.796 -1.619 1.00 90.38 190 GLY A C 1
ATOM 1478 O O . GLY A 1 190 ? -13.350 12.410 -1.556 1.00 90.38 190 GLY A O 1
ATOM 1479 N N . ILE A 1 191 ? -11.178 12.003 -2.003 1.00 91.38 191 ILE A N 1
ATOM 1480 C CA . ILE A 1 191 ? -11.280 10.591 -2.360 1.00 91.38 191 ILE A CA 1
ATOM 1481 C C . ILE A 1 191 ? -10.689 9.769 -1.207 1.00 91.38 191 ILE A C 1
ATOM 1483 O O . ILE A 1 191 ? -9.549 9.979 -0.805 1.00 91.38 191 ILE A O 1
ATOM 1487 N N . PRO A 1 192 ? -11.426 8.800 -0.640 1.00 92.06 192 PRO A N 1
ATOM 1488 C CA . PRO A 1 192 ? -10.846 7.908 0.356 1.00 92.06 192 PRO A CA 1
ATOM 1489 C C . PRO A 1 192 ? -9.660 7.135 -0.234 1.00 92.06 192 PRO A C 1
ATOM 1491 O O . PRO A 1 192 ? -9.826 6.466 -1.252 1.00 92.06 192 PRO A O 1
ATOM 1494 N N . GLY A 1 193 ? -8.501 7.164 0.426 1.00 90.31 193 GLY A N 1
ATOM 1495 C CA . GLY A 1 193 ? -7.295 6.460 -0.006 1.00 90.31 193 GLY A CA 1
ATOM 1496 C C . GLY A 1 193 ? -6.038 7.331 -0.002 1.00 90.31 193 GLY A C 1
ATOM 1497 O O . GLY A 1 193 ? -5.960 8.379 0.649 1.00 90.31 193 GLY A O 1
ATOM 1498 N N . THR A 1 194 ? -5.028 6.863 -0.732 1.00 90.69 194 THR A N 1
ATOM 1499 C CA . THR A 1 194 ? -3.791 7.609 -0.986 1.00 90.69 194 THR A CA 1
ATOM 1500 C C . THR A 1 194 ? -3.495 7.612 -2.482 1.00 90.69 194 THR A C 1
ATOM 1502 O O . THR A 1 194 ? -3.543 6.552 -3.120 1.00 90.69 194 THR A O 1
ATOM 1505 N N . ALA A 1 195 ? -3.179 8.784 -3.043 1.00 90.94 195 ALA A N 1
ATOM 1506 C CA . ALA A 1 195 ? -2.733 8.890 -4.425 1.00 90.94 195 ALA A CA 1
ATOM 1507 C C . ALA A 1 195 ? -1.389 8.179 -4.640 1.00 90.94 195 ALA A C 1
ATOM 1509 O O . ALA A 1 195 ? -0.464 8.323 -3.849 1.00 90.94 195 ALA A O 1
ATOM 1510 N N . LEU A 1 196 ? -1.249 7.443 -5.735 1.00 90.56 196 LEU A N 1
ATOM 1511 C CA . LEU A 1 196 ? -0.037 6.742 -6.120 1.00 90.56 196 LEU A CA 1
ATOM 1512 C C . LEU A 1 196 ? 1.030 7.741 -6.589 1.00 90.56 196 LEU A C 1
ATOM 1514 O O . LEU A 1 196 ? 0.768 8.611 -7.420 1.00 90.56 196 LEU A O 1
ATOM 1518 N N . LEU A 1 197 ? 2.255 7.593 -6.088 1.00 88.62 197 LEU A N 1
ATOM 1519 C CA . LEU A 1 197 ? 3.422 8.407 -6.453 1.00 88.62 197 LEU A CA 1
ATOM 1520 C C . LEU A 1 197 ? 4.306 7.766 -7.525 1.00 88.62 197 LEU A C 1
ATOM 1522 O O . LEU A 1 197 ? 5.288 8.382 -7.936 1.00 88.62 197 LEU A O 1
ATOM 1526 N N . ASP A 1 198 ? 3.985 6.551 -7.962 1.00 83.81 198 ASP A N 1
ATOM 1527 C CA . ASP A 1 198 ? 4.803 5.798 -8.908 1.00 83.81 198 ASP A CA 1
ATOM 1528 C C . ASP A 1 198 ? 4.005 5.381 -10.151 1.00 83.81 198 ASP A C 1
ATOM 1530 O O . ASP A 1 198 ? 2.774 5.283 -10.149 1.00 83.81 198 ASP A O 1
ATOM 1534 N N . ALA A 1 199 ? 4.734 5.159 -11.241 1.00 77.62 199 ALA A N 1
ATOM 1535 C CA . ALA A 1 199 ? 4.205 4.608 -12.475 1.00 77.62 199 ALA A CA 1
ATOM 1536 C C . ALA A 1 199 ? 3.716 3.157 -12.263 1.00 77.62 199 ALA A C 1
ATOM 1538 O O . ALA A 1 199 ? 4.212 2.457 -11.381 1.00 77.62 199 ALA A O 1
ATOM 1539 N N . PRO A 1 200 ? 2.764 2.675 -13.082 1.00 83.12 200 PRO A N 1
ATOM 1540 C CA . PRO A 1 200 ? 2.149 3.341 -14.239 1.00 83.12 200 PRO A CA 1
ATOM 1541 C C . PRO A 1 200 ? 0.971 4.263 -13.889 1.00 83.12 200 PRO A C 1
ATOM 1543 O O . PRO A 1 200 ? 0.430 4.916 -14.776 1.00 83.12 200 PRO A O 1
ATOM 1546 N N . PHE A 1 201 ? 0.579 4.331 -12.618 1.00 86.88 201 PHE A N 1
ATOM 1547 C CA . PHE A 1 201 ? -0.681 4.929 -12.173 1.00 86.88 201 PHE A CA 1
ATOM 1548 C C . PHE A 1 201 ? -0.475 6.219 -11.371 1.00 86.88 201 PHE A C 1
ATOM 1550 O O . PHE A 1 201 ? -1.194 6.481 -10.410 1.00 86.88 201 PHE A O 1
ATOM 1557 N N . LEU A 1 202 ? 0.522 7.023 -11.743 1.00 89.75 202 LEU A N 1
ATOM 1558 C CA . LEU A 1 202 ? 0.867 8.250 -11.027 1.00 89.75 202 LEU A CA 1
ATOM 1559 C C . LEU A 1 202 ? -0.357 9.174 -10.881 1.00 89.75 202 LEU A C 1
ATOM 1561 O O . LEU A 1 202 ? -0.920 9.634 -11.875 1.00 89.75 202 LEU A O 1
ATOM 1565 N N . GLY A 1 203 ? -0.732 9.479 -9.639 1.00 89.44 203 GLY A N 1
ATOM 1566 C CA . GLY A 1 203 ? -1.873 10.327 -9.290 1.00 89.44 203 GLY A CA 1
ATOM 1567 C C . GLY A 1 203 ? -3.234 9.623 -9.272 1.00 89.44 203 GLY A C 1
ATOM 1568 O O . GLY A 1 203 ? -4.236 10.281 -9.005 1.00 89.44 203 GLY A O 1
ATOM 1569 N N . ALA A 1 204 ? -3.299 8.321 -9.554 1.00 90.31 204 ALA A N 1
ATOM 1570 C CA . ALA A 1 204 ? -4.485 7.518 -9.270 1.00 90.31 204 ALA A CA 1
ATOM 1571 C C . ALA A 1 204 ? -4.596 7.252 -7.764 1.00 90.31 204 ALA A C 1
ATOM 1573 O O . ALA A 1 204 ? -3.577 7.229 -7.091 1.00 90.31 204 ALA A O 1
ATOM 1574 N N . THR A 1 205 ? -5.788 6.995 -7.233 1.00 91.56 205 THR A N 1
ATOM 1575 C CA . THR A 1 205 ? -5.993 6.741 -5.797 1.00 91.56 205 THR A CA 1
ATOM 1576 C C . THR A 1 205 ? -6.411 5.299 -5.561 1.00 91.56 205 THR A C 1
ATOM 1578 O O . THR A 1 205 ? -7.316 4.776 -6.221 1.00 91.56 205 THR A O 1
ATOM 1581 N N . TRP A 1 206 ? -5.743 4.661 -4.597 1.00 86.88 206 TRP A N 1
ATOM 1582 C CA . TRP A 1 206 ? -6.075 3.324 -4.114 1.00 86.88 206 TRP A CA 1
ATOM 1583 C C . TRP A 1 206 ? -6.903 3.413 -2.840 1.00 86.88 206 TRP A C 1
ATOM 1585 O O . TRP A 1 206 ? -6.458 3.995 -1.849 1.00 86.88 206 TRP A O 1
ATOM 1595 N N . SER A 1 207 ? -8.087 2.802 -2.862 1.00 89.06 207 SER A N 1
ATOM 1596 C CA . SER A 1 207 ? -8.993 2.760 -1.719 1.00 89.06 207 SER A CA 1
ATOM 1597 C C . SER A 1 207 ? -9.384 1.338 -1.363 1.00 89.06 207 SER A C 1
ATOM 1599 O O . SER A 1 207 ? -9.637 0.497 -2.225 1.00 89.06 207 SER A O 1
ATOM 1601 N N . PHE A 1 208 ? -9.467 1.085 -0.069 1.00 86.88 208 PHE A N 1
ATOM 1602 C CA . PHE A 1 208 ? -9.778 -0.208 0.503 1.00 86.88 208 PHE A CA 1
ATOM 1603 C C . PHE A 1 208 ? -10.730 -0.099 1.693 1.00 86.88 208 PHE A C 1
ATOM 1605 O O . PHE A 1 208 ? -10.432 0.537 2.707 1.00 86.88 208 PHE A O 1
ATOM 1612 N N . ASP A 1 209 ? -11.857 -0.787 1.584 1.00 89.00 209 ASP A N 1
ATOM 1613 C CA . ASP A 1 209 ? -12.805 -0.992 2.670 1.00 89.00 209 ASP A CA 1
ATOM 1614 C C . ASP A 1 209 ? -12.936 -2.486 2.930 1.00 89.00 209 ASP A C 1
ATOM 1616 O O . ASP A 1 209 ? -12.960 -3.284 1.993 1.00 89.00 209 ASP A O 1
ATOM 1620 N N . GLY A 1 210 ? -13.120 -2.905 4.178 1.00 87.38 210 GLY A N 1
ATOM 1621 C CA . GLY A 1 210 ? -13.413 -4.314 4.394 1.00 87.38 210 GLY A CA 1
ATOM 1622 C C . GLY A 1 210 ? -13.613 -4.754 5.823 1.00 87.38 210 GLY A C 1
ATOM 1623 O O . GLY A 1 210 ? -13.808 -3.956 6.743 1.00 87.38 210 GLY A O 1
ATOM 1624 N N . GLN A 1 211 ? -13.642 -6.071 5.969 1.00 86.56 211 GLN A N 1
ATOM 1625 C CA . GLN A 1 211 ? -13.948 -6.766 7.198 1.00 86.56 211 GLN A CA 1
ATOM 1626 C C . GLN A 1 211 ? -12.935 -7.874 7.460 1.00 86.56 211 GLN A C 1
ATOM 1628 O O . GLN A 1 211 ? -12.594 -8.652 6.570 1.00 86.56 211 GLN A O 1
ATOM 1633 N N . GLN A 1 212 ? -12.507 -7.961 8.712 1.00 80.62 212 GLN A N 1
ATOM 1634 C CA . GLN A 1 212 ? -11.638 -9.011 9.221 1.00 80.62 212 GLN A CA 1
ATOM 1635 C C . GLN A 1 212 ? -12.408 -9.812 10.269 1.00 80.62 212 GLN A C 1
ATOM 1637 O O . GLN A 1 212 ? -12.915 -9.228 11.233 1.00 80.62 212 GLN A O 1
ATOM 1642 N N . ASP A 1 213 ? -12.501 -11.130 10.083 1.00 80.75 213 ASP A N 1
ATOM 1643 C CA . ASP A 1 213 ? -13.083 -12.039 11.076 1.00 80.75 213 ASP A CA 1
ATOM 1644 C C . ASP A 1 213 ? -11.972 -12.742 11.864 1.00 80.75 213 ASP A C 1
ATOM 1646 O O . ASP A 1 213 ? -11.141 -13.477 11.319 1.00 80.75 213 ASP A O 1
ATOM 1650 N N . PHE A 1 214 ? -11.955 -12.520 13.175 1.00 71.56 214 PHE A N 1
ATOM 1651 C CA . PHE A 1 214 ? -11.044 -13.211 14.074 1.00 71.56 214 PHE A CA 1
ATOM 1652 C C . PHE A 1 214 ? -11.646 -14.553 14.500 1.00 71.56 214 PHE A C 1
ATOM 1654 O O . PHE A 1 214 ? -12.443 -14.644 15.444 1.00 71.56 214 PHE A O 1
ATOM 1661 N N . SER A 1 215 ? -11.203 -15.636 13.857 1.00 62.91 215 SER A N 1
ATOM 1662 C CA . SER A 1 215 ? -11.484 -16.976 14.367 1.00 62.91 215 SER A CA 1
ATOM 1663 C C . SER A 1 215 ? -10.631 -17.235 15.618 1.00 62.91 215 SER A C 1
ATOM 1665 O O . SER A 1 215 ? -9.423 -17.461 15.570 1.00 62.91 215 SER A O 1
ATOM 1667 N N . VAL A 1 216 ? -11.257 -17.165 16.795 1.00 54.78 216 VAL A N 1
ATOM 1668 C CA . VAL A 1 216 ? -10.604 -17.576 18.043 1.00 54.78 216 VAL A CA 1
ATOM 1669 C C . VAL A 1 216 ? -10.482 -19.095 18.003 1.00 54.78 216 VAL A C 1
ATOM 1671 O O . VAL A 1 216 ? -11.458 -19.794 18.275 1.00 54.78 216 VAL A O 1
ATOM 1674 N N . VAL A 1 217 ? -9.307 -19.622 17.651 1.00 53.00 217 VAL A N 1
ATOM 1675 C CA . VAL A 1 217 ? -9.052 -21.066 17.734 1.00 53.00 217 VAL A CA 1
ATOM 1676 C C . VAL A 1 217 ? -9.095 -21.453 19.216 1.00 53.00 217 VAL A C 1
ATOM 1678 O O . VAL A 1 217 ? -8.245 -21.001 19.989 1.00 53.00 217 VAL A O 1
ATOM 1681 N N . PRO A 1 218 ? -10.064 -22.270 19.669 1.00 47.91 218 PRO A N 1
ATOM 1682 C CA . PRO A 1 218 ? -10.098 -22.686 21.059 1.00 47.91 218 PRO A CA 1
ATOM 1683 C C . PRO A 1 218 ? -8.858 -23.537 21.326 1.00 47.91 218 PRO A C 1
ATOM 1685 O O . PRO A 1 218 ? -8.718 -24.619 20.754 1.00 47.91 218 PRO A O 1
ATOM 1688 N N . VAL A 1 219 ? -7.957 -23.074 22.198 1.00 49.78 219 VAL A N 1
ATOM 1689 C CA . VAL A 1 219 ? -6.850 -23.916 22.665 1.00 49.78 219 VAL A CA 1
ATOM 1690 C C . VAL A 1 219 ? -7.479 -25.157 23.305 1.00 49.78 219 VAL A C 1
ATOM 1692 O O . VAL A 1 219 ? -8.260 -25.011 24.254 1.00 49.78 219 VAL A O 1
ATOM 1695 N N . PRO A 1 220 ? -7.194 -26.380 22.816 1.00 50.75 220 PRO A N 1
ATOM 1696 C CA . PRO A 1 220 ? -7.816 -27.576 23.355 1.00 50.75 220 PRO A CA 1
ATOM 1697 C C . PRO A 1 220 ? -7.544 -27.654 24.856 1.00 50.75 220 PRO A C 1
ATOM 1699 O O . PRO A 1 220 ? -6.388 -27.662 25.279 1.00 50.75 220 PRO A O 1
ATOM 1702 N N . GLY A 1 221 ? -8.596 -27.743 25.676 1.00 48.03 221 GLY A N 1
ATOM 1703 C CA . GLY A 1 221 ? -8.474 -27.795 27.142 1.00 48.03 221 GLY A CA 1
ATOM 1704 C C . GLY A 1 221 ? -7.544 -28.907 27.655 1.00 48.03 221 GLY A C 1
ATOM 1705 O O . GLY A 1 221 ? -7.036 -28.828 28.771 1.00 48.03 221 GLY A O 1
ATOM 1706 N N . ALA A 1 222 ? -7.249 -29.907 26.817 1.00 55.75 222 ALA A N 1
ATOM 1707 C CA . ALA A 1 222 ? -6.232 -30.924 27.057 1.00 55.75 222 ALA A CA 1
ATOM 1708 C C . ALA A 1 222 ? -4.817 -30.344 27.256 1.00 55.75 222 ALA A C 1
ATOM 1710 O O . ALA A 1 222 ? -4.098 -30.836 28.118 1.00 55.75 222 ALA A O 1
ATOM 1711 N N . VAL A 1 223 ? -4.424 -29.286 26.536 1.00 58.56 223 VAL A N 1
ATOM 1712 C CA . VAL A 1 223 ? -3.110 -28.630 26.698 1.00 58.56 223 VAL A CA 1
ATOM 1713 C C . VAL A 1 223 ? -3.025 -27.935 28.058 1.00 58.56 223 VAL A C 1
ATOM 1715 O O . VAL A 1 223 ? -2.043 -28.095 28.780 1.00 58.56 223 VAL A O 1
ATOM 1718 N N . TRP A 1 224 ? -4.100 -27.256 28.469 1.00 57.09 224 TRP A N 1
ATOM 1719 C CA . TRP A 1 224 ? -4.213 -26.652 29.800 1.00 57.09 224 TRP A CA 1
ATOM 1720 C C . TRP A 1 224 ? -4.155 -27.690 30.925 1.00 57.09 224 TRP A C 1
ATOM 1722 O O . TRP A 1 224 ? -3.460 -27.489 31.925 1.00 57.09 224 TRP A O 1
ATOM 1732 N N . LEU A 1 225 ? -4.840 -28.824 30.761 1.00 57.66 225 LEU A N 1
ATOM 1733 C CA . LEU A 1 225 ? -4.795 -29.936 31.715 1.00 57.66 225 LEU A CA 1
ATOM 1734 C C . LEU A 1 225 ? -3.416 -30.606 31.760 1.00 57.66 225 LEU A C 1
ATOM 1736 O O . LEU A 1 225 ? -2.961 -30.977 32.841 1.00 57.66 225 LEU A O 1
ATOM 1740 N N . PHE A 1 226 ? -2.718 -30.713 30.627 1.00 61.00 226 PHE A N 1
ATOM 1741 C CA . PHE A 1 226 ? -1.360 -31.256 30.580 1.00 61.00 226 PHE A CA 1
ATOM 1742 C C . PHE A 1 226 ? -0.346 -30.338 31.267 1.00 61.00 226 PHE A C 1
ATOM 1744 O O . PHE A 1 226 ? 0.439 -30.817 32.081 1.00 61.00 226 PHE A O 1
ATOM 1751 N N . ILE A 1 227 ? -0.382 -29.027 31.011 1.00 55.28 227 ILE A N 1
ATOM 1752 C CA . ILE A 1 227 ? 0.559 -28.072 31.619 1.00 55.28 227 ILE A CA 1
ATOM 1753 C C . ILE A 1 227 ? 0.301 -27.938 33.126 1.00 55.28 227 ILE A C 1
ATOM 1755 O O . ILE A 1 227 ? 1.233 -28.042 33.927 1.00 55.28 227 ILE A O 1
ATOM 1759 N N . SER A 1 228 ? -0.962 -27.782 33.538 1.00 65.12 228 SER A N 1
ATOM 1760 C CA . SER A 1 228 ? -1.315 -27.688 34.963 1.00 65.12 228 SER A CA 1
ATOM 1761 C C . SER A 1 228 ? -1.065 -29.001 35.718 1.00 65.12 228 SER A C 1
ATOM 1763 O O . SER A 1 228 ? -0.550 -28.982 36.840 1.00 65.12 228 SER A O 1
ATOM 1765 N N . GLY A 1 229 ? -1.337 -30.147 35.089 1.00 61.81 229 GLY A N 1
ATOM 1766 C CA . GLY A 1 229 ? -1.041 -31.468 35.639 1.00 61.81 229 GLY A CA 1
ATOM 1767 C C . GLY A 1 229 ? 0.461 -31.736 35.778 1.00 61.81 229 GLY A C 1
ATOM 1768 O O . GLY A 1 229 ? 0.904 -32.240 36.812 1.00 61.81 229 GLY A O 1
ATOM 1769 N N . PHE A 1 230 ? 1.266 -31.346 34.786 1.00 64.25 230 PHE A N 1
ATOM 1770 C CA . PHE A 1 230 ? 2.719 -31.534 34.804 1.00 64.25 230 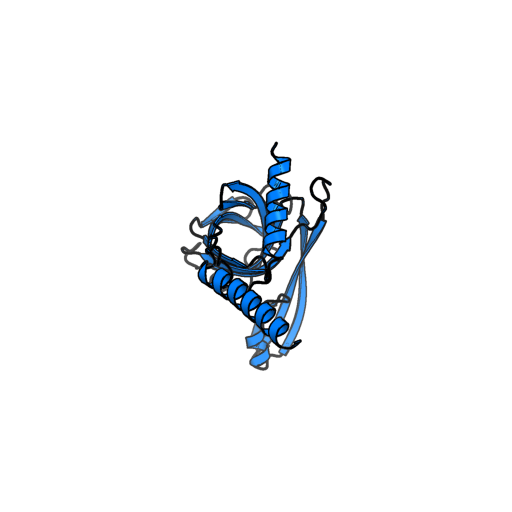PHE A CA 1
ATOM 1771 C C . PHE A 1 230 ? 3.413 -30.633 35.837 1.00 64.25 230 PHE A C 1
ATOM 1773 O O . PHE A 1 230 ? 4.274 -31.101 36.585 1.00 64.25 230 PHE A O 1
ATOM 1780 N N . ALA A 1 231 ? 2.991 -29.370 35.963 1.00 60.78 231 ALA A N 1
ATOM 1781 C CA . ALA A 1 231 ? 3.479 -28.469 37.009 1.00 60.78 231 ALA A CA 1
ATOM 1782 C C . ALA A 1 231 ? 3.137 -28.986 38.421 1.00 60.78 231 ALA A C 1
ATOM 1784 O O . ALA A 1 231 ? 3.986 -28.972 39.317 1.00 60.78 231 ALA A O 1
ATOM 1785 N N . GLY A 1 232 ? 1.925 -29.523 38.611 1.00 64.12 232 GLY A N 1
ATOM 1786 C CA . GLY A 1 232 ? 1.524 -30.177 39.860 1.00 64.12 232 GLY A CA 1
ATOM 1787 C C . GLY A 1 232 ? 2.372 -31.413 40.199 1.00 64.12 232 GLY A C 1
ATOM 1788 O O . GLY A 1 232 ? 2.747 -31.614 41.359 1.00 64.12 232 GLY A O 1
ATOM 1789 N N . LEU A 1 233 ? 2.744 -32.213 39.196 1.00 62.12 233 LEU A N 1
ATOM 1790 C CA . LEU A 1 233 ? 3.618 -33.384 39.357 1.00 62.12 233 LEU A CA 1
ATOM 1791 C C . LEU A 1 233 ? 5.071 -33.004 39.688 1.00 62.12 233 LEU A C 1
ATOM 1793 O O . LEU A 1 233 ? 5.683 -33.619 40.561 1.00 62.12 233 LEU A O 1
ATOM 1797 N N . MET A 1 234 ? 5.614 -31.955 39.068 1.00 65.25 234 MET A N 1
ATOM 1798 C CA . MET A 1 234 ? 6.955 -31.442 39.383 1.00 65.25 234 MET A CA 1
ATOM 1799 C C . MET A 1 234 ? 7.044 -30.893 40.817 1.00 65.25 234 MET A C 1
ATOM 1801 O O . MET A 1 234 ? 7.974 -31.220 41.559 1.00 65.25 234 MET A O 1
ATOM 1805 N N . LEU A 1 235 ? 6.048 -30.113 41.251 1.00 56.09 235 LEU A N 1
ATOM 1806 C CA . LEU A 1 235 ? 6.002 -29.539 42.603 1.00 56.09 235 LEU A CA 1
ATOM 1807 C C . LEU A 1 235 ? 5.841 -30.606 43.698 1.00 56.09 235 LEU A C 1
ATOM 1809 O O . LEU A 1 235 ? 6.416 -30.481 44.782 1.00 56.09 235 LEU A O 1
ATOM 1813 N N . THR A 1 236 ? 5.090 -31.675 43.425 1.00 63.38 236 THR A N 1
ATOM 1814 C CA . THR A 1 236 ? 4.942 -32.801 44.362 1.00 63.38 236 THR A CA 1
ATOM 1815 C C . THR A 1 236 ? 6.164 -33.723 44.370 1.00 63.38 236 THR A C 1
ATOM 1817 O O . THR A 1 236 ? 6.548 -34.209 45.436 1.00 63.38 236 THR A O 1
ATOM 1820 N N . GLY A 1 237 ? 6.841 -33.899 43.230 1.00 55.81 237 GLY A N 1
ATOM 1821 C CA . GLY A 1 237 ? 8.100 -34.641 43.129 1.00 55.81 237 GLY A CA 1
ATOM 1822 C C . GLY A 1 237 ? 9.260 -33.991 43.893 1.00 55.81 237 GLY A C 1
ATOM 1823 O O . GLY A 1 237 ? 10.022 -34.690 44.563 1.00 55.81 237 GLY A O 1
ATOM 1824 N N . LEU A 1 238 ? 9.362 -32.656 43.873 1.00 54.44 238 LEU A N 1
ATOM 1825 C CA . LEU A 1 238 ? 10.403 -31.910 44.596 1.00 54.44 238 LEU A CA 1
ATOM 1826 C C . LEU A 1 238 ? 10.217 -31.941 46.122 1.00 54.44 238 LEU A C 1
ATOM 1828 O O . LEU A 1 238 ? 11.203 -32.036 46.853 1.00 54.44 238 LEU A O 1
ATOM 1832 N N . LYS A 1 239 ? 8.971 -31.954 46.620 1.00 53.16 239 LYS A N 1
ATOM 1833 C CA . LYS A 1 239 ? 8.690 -32.074 48.065 1.00 53.16 239 LYS A CA 1
ATOM 1834 C C . LYS A 1 239 ? 9.105 -33.419 48.664 1.00 53.16 239 LYS A C 1
ATOM 1836 O O . LYS A 1 239 ? 9.376 -33.487 49.857 1.00 53.16 239 LYS A O 1
ATOM 1841 N N . ARG A 1 240 ? 9.177 -34.487 47.865 1.00 52.75 240 ARG A N 1
ATOM 1842 C CA . ARG A 1 240 ? 9.470 -35.842 48.364 1.00 52.75 240 ARG A CA 1
ATOM 1843 C C . ARG A 1 240 ? 10.963 -36.116 48.585 1.00 52.75 240 ARG A C 1
ATOM 1845 O O . ARG A 1 240 ? 11.303 -37.158 49.130 1.00 52.75 240 ARG A O 1
ATOM 1852 N N . LYS A 1 241 ? 11.851 -35.206 48.170 1.00 50.69 241 LYS A N 1
ATOM 1853 C CA . LYS A 1 241 ? 13.315 -35.367 48.271 1.00 50.69 241 LYS A CA 1
ATOM 1854 C C . LYS A 1 241 ? 13.953 -34.624 49.457 1.00 50.69 241 LYS A C 1
ATOM 1856 O O . LYS A 1 241 ? 15.174 -34.607 49.552 1.00 50.69 241 LYS A O 1
ATOM 1861 N N . GLN A 1 242 ? 13.151 -34.008 50.332 1.00 51.28 242 GLN A N 1
ATOM 1862 C CA . GLN A 1 242 ? 13.616 -33.237 51.499 1.00 51.28 242 GLN A CA 1
ATOM 1863 C C . GLN A 1 242 ? 13.256 -33.864 52.864 1.00 51.28 242 GLN A C 1
ATOM 1865 O O . GLN A 1 242 ? 13.307 -33.175 53.880 1.00 51.28 242 GLN A O 1
ATOM 1870 N N . THR A 1 243 ? 12.927 -35.157 52.910 1.00 48.66 243 THR A N 1
ATOM 1871 C CA . THR A 1 243 ? 12.791 -35.935 54.159 1.00 48.66 243 THR A CA 1
ATOM 1872 C C . THR A 1 243 ? 13.701 -37.140 54.134 1.00 48.66 243 THR A C 1
ATOM 1874 O O . THR A 1 243 ? 13.637 -37.857 53.109 1.00 48.66 243 THR A O 1
#